Protein AF-X1HPP6-F1 (afdb_monomer_lite)

Foldseek 3Di:
DQDQVVCLVCVVVQQPDPPNRDDDDPVRSCCSVPPNRVVCVCPHLLNVCVVPDDPVRCVQAPPPPNDDPCDVRRDDPPPDDDPLPPPQQVFFLQVVLVVLVVVLVPDDPVDVVCVVVNVVSVVSNVVSVVQLVVLQVQLVVLQVCLVVDPDPVSSVVSNVSNVLSNDPRNGRDPDPVSSVVNVVD

Radius of gyration: 22.36 Å; chains: 1; bounding box: 54×48×55 Å

pLDDT: mean 94.72, std 6.33, range [67.19, 98.88]

Sequence (185 aa):
DYSWQWVWDELDALSTRTQDPYLISEEQKRELREEILPYWKGKSLHDYCDSHAPPETKRLTYRTNLAGMESKRMRGMGHCTPGYGNKVFPGGFKGIEETAKGTLSGLSYENPTDHEKIHFLEAVIMCCQGMKILGERHAAEARRLAEIEENQERKKELLEIAEICDWVPYNPPRTFHEAAQTCFL

Organism: NCBI:txid412755

Structure (mmCIF, N/CA/C/O backbone):
data_AF-X1HPP6-F1
#
_entry.id   AF-X1HPP6-F1
#
loop_
_atom_site.group_PDB
_atom_site.id
_atom_site.type_symbol
_atom_site.label_atom_id
_atom_site.label_alt_id
_atom_site.label_comp_id
_atom_site.label_asym_id
_atom_site.label_entity_id
_atom_site.label_seq_id
_atom_site.pdbx_PDB_ins_code
_atom_site.Cartn_x
_atom_site.Cartn_y
_atom_site.Cartn_z
_atom_site.occupancy
_atom_site.B_iso_or_equiv
_atom_site.auth_seq_id
_atom_site.auth_comp_id
_atom_site.auth_asym_id
_atom_site.auth_atom_id
_atom_site.pdbx_PDB_model_num
ATOM 1 N N . ASP A 1 1 ? 6.707 -9.850 -8.165 1.00 91.94 1 ASP A N 1
ATOM 2 C CA . ASP A 1 1 ? 7.397 -8.794 -8.943 1.00 91.94 1 ASP A CA 1
ATOM 3 C C . ASP A 1 1 ? 8.902 -8.706 -8.661 1.00 91.94 1 ASP A C 1
ATOM 5 O O . ASP A 1 1 ? 9.662 -8.610 -9.611 1.00 91.94 1 ASP A O 1
ATOM 9 N N . TYR A 1 2 ? 9.386 -8.770 -7.418 1.00 94.12 2 TYR A N 1
ATOM 10 C CA . TYR A 1 2 ? 10.834 -8.691 -7.144 1.00 94.12 2 TYR A CA 1
ATOM 11 C C . TYR A 1 2 ? 11.576 -10.018 -7.355 1.00 94.12 2 TYR A C 1
ATOM 13 O O . TYR A 1 2 ? 12.481 -10.119 -8.184 1.00 94.12 2 TYR A O 1
ATOM 21 N N . SER A 1 3 ? 11.180 -11.061 -6.633 1.00 94.12 3 SER A N 1
ATOM 22 C CA . SER A 1 3 ? 11.732 -12.413 -6.743 1.00 94.12 3 SER A CA 1
ATOM 23 C C . SER A 1 3 ? 10.640 -13.441 -6.463 1.00 94.12 3 SER A C 1
ATOM 25 O O . SER A 1 3 ? 9.669 -13.140 -5.773 1.00 94.12 3 SER A O 1
ATOM 27 N N . TRP A 1 4 ? 10.774 -14.635 -7.039 1.00 94.88 4 TRP A N 1
ATOM 28 C CA . TRP A 1 4 ? 9.756 -15.690 -6.937 1.00 94.88 4 TRP A CA 1
ATOM 29 C C . TRP A 1 4 ? 10.370 -17.082 -6.743 1.00 94.88 4 TRP A C 1
ATOM 31 O O . TRP A 1 4 ? 9.814 -17.898 -6.015 1.00 94.88 4 TRP A O 1
ATOM 41 N N . GLN A 1 5 ? 11.537 -17.341 -7.342 1.00 93.75 5 GLN A N 1
ATOM 42 C CA . GLN A 1 5 ? 12.142 -18.673 -7.373 1.00 93.75 5 GLN A CA 1
ATOM 43 C C . GLN A 1 5 ? 12.505 -19.221 -5.984 1.00 93.75 5 GLN A C 1
ATOM 45 O O . GLN A 1 5 ? 12.217 -20.375 -5.699 1.00 93.75 5 GLN A O 1
ATOM 50 N N . TRP A 1 6 ? 13.057 -18.402 -5.084 1.00 92.12 6 TRP A N 1
ATOM 51 C CA . TRP A 1 6 ? 13.388 -18.874 -3.731 1.00 92.12 6 TRP A CA 1
ATOM 52 C C . TRP A 1 6 ? 12.135 -19.270 -2.934 1.00 92.12 6 TRP A C 1
ATOM 54 O O . TRP A 1 6 ? 12.165 -20.240 -2.184 1.00 92.12 6 TRP A O 1
ATOM 64 N N . VAL A 1 7 ? 11.017 -18.554 -3.129 1.00 94.56 7 VAL A N 1
ATOM 65 C CA . VAL A 1 7 ? 9.727 -18.898 -2.508 1.00 94.56 7 VAL A CA 1
ATOM 66 C C . VAL A 1 7 ? 9.241 -20.231 -3.050 1.00 94.56 7 VAL A C 1
ATOM 68 O O . VAL A 1 7 ? 8.783 -21.061 -2.277 1.00 94.56 7 VAL A O 1
ATOM 71 N N . TRP A 1 8 ? 9.360 -20.443 -4.363 1.00 95.12 8 TRP A N 1
ATOM 72 C CA . TRP A 1 8 ? 9.004 -21.705 -5.005 1.00 95.12 8 TRP A CA 1
ATOM 73 C C . TRP A 1 8 ? 9.800 -22.883 -4.430 1.00 95.12 8 TRP A C 1
ATOM 75 O O . TRP A 1 8 ? 9.211 -23.900 -4.060 1.00 95.12 8 TRP A O 1
ATOM 85 N N . ASP A 1 9 ? 11.120 -22.726 -4.331 1.00 95.00 9 ASP A N 1
ATOM 86 C CA . ASP A 1 9 ? 12.044 -23.776 -3.895 1.00 95.00 9 ASP A CA 1
ATOM 87 C C . ASP A 1 9 ? 11.888 -24.108 -2.401 1.00 95.00 9 ASP A C 1
ATOM 89 O O . ASP A 1 9 ? 12.008 -25.267 -2.006 1.00 95.00 9 ASP A O 1
ATOM 93 N N . GLU A 1 10 ? 11.591 -23.109 -1.563 1.00 95.44 10 GLU A N 1
ATOM 94 C CA . GLU A 1 10 ? 11.463 -23.279 -0.110 1.00 95.44 10 GLU A CA 1
ATOM 95 C C . GLU A 1 10 ? 10.022 -23.502 0.370 1.00 95.44 10 GLU A C 1
ATOM 97 O O . GLU A 1 10 ? 9.825 -23.715 1.565 1.00 95.44 10 GLU A O 1
ATOM 102 N N . LEU A 1 11 ? 9.011 -23.475 -0.508 1.00 95.12 11 LEU A N 1
ATOM 103 C CA . LEU A 1 11 ? 7.601 -23.338 -0.111 1.00 95.12 11 LEU A CA 1
ATOM 104 C C . LEU A 1 11 ? 7.126 -24.365 0.932 1.00 95.12 11 LEU A C 1
ATOM 106 O O . LEU A 1 11 ? 6.388 -24.014 1.853 1.00 95.12 11 LEU A O 1
ATOM 110 N N . ASP A 1 12 ? 7.564 -25.623 0.818 1.00 95.88 12 ASP A N 1
ATOM 111 C CA . ASP A 1 12 ? 7.198 -26.687 1.768 1.00 95.88 12 ASP A CA 1
ATOM 112 C C . ASP A 1 12 ? 8.017 -26.655 3.064 1.00 95.88 12 ASP A C 1
ATOM 114 O O . ASP A 1 12 ? 7.577 -27.193 4.077 1.00 95.88 12 ASP A O 1
ATOM 118 N N . ALA A 1 13 ? 9.188 -26.018 3.043 1.00 96.19 13 ALA A N 1
ATOM 119 C CA . ALA A 1 13 ? 10.103 -25.906 4.175 1.00 96.19 13 ALA A CA 1
ATOM 120 C C . ALA A 1 13 ? 9.992 -24.561 4.919 1.00 96.19 13 ALA A C 1
ATOM 122 O O . ALA A 1 13 ? 10.574 -24.419 5.998 1.00 96.19 13 ALA A O 1
ATOM 123 N N . LEU A 1 14 ? 9.243 -23.581 4.389 1.00 95.38 14 LEU A N 1
ATOM 124 C CA . LEU A 1 14 ? 9.095 -22.241 4.975 1.00 95.38 14 LEU A CA 1
ATOM 125 C C . LEU A 1 14 ? 8.677 -22.278 6.448 1.00 95.38 14 LEU A C 1
ATOM 127 O O . LEU A 1 14 ? 9.188 -21.491 7.241 1.00 95.38 14 LEU A O 1
ATOM 131 N N . SER A 1 15 ? 7.793 -23.201 6.830 1.00 95.88 15 SER A N 1
ATOM 132 C CA . SER A 1 15 ? 7.279 -23.307 8.199 1.00 95.88 15 SER A CA 1
ATOM 133 C C . SER A 1 15 ? 8.206 -24.049 9.163 1.00 95.88 15 SER A C 1
ATOM 135 O O . SER A 1 15 ? 7.974 -24.016 10.367 1.00 95.88 15 SER A O 1
ATOM 137 N N . THR A 1 16 ? 9.237 -24.735 8.660 1.00 96.31 16 THR A N 1
ATOM 138 C CA . THR A 1 16 ? 10.120 -25.602 9.463 1.00 96.31 16 THR A CA 1
ATOM 139 C C . THR A 1 16 ? 11.593 -25.209 9.401 1.00 96.31 16 THR A C 1
ATOM 141 O O . THR A 1 16 ? 12.423 -25.849 10.046 1.00 96.31 16 THR A O 1
ATOM 144 N N . ARG A 1 17 ? 11.952 -24.194 8.610 1.00 96.31 17 ARG A N 1
ATOM 145 C CA . ARG A 1 17 ? 13.335 -23.721 8.509 1.00 96.31 17 ARG A CA 1
ATOM 146 C C . ARG A 1 17 ? 13.825 -23.130 9.831 1.00 96.31 17 ARG A C 1
ATOM 148 O O . ARG A 1 17 ? 13.055 -22.609 10.632 1.00 96.31 17 ARG A O 1
ATOM 155 N N . THR A 1 18 ? 15.133 -23.213 10.045 1.00 97.44 18 THR A N 1
ATOM 156 C CA . THR A 1 18 ? 15.768 -22.889 11.330 1.00 97.44 18 THR A CA 1
ATOM 157 C C . THR A 1 18 ? 15.734 -21.404 11.676 1.00 97.44 18 THR A C 1
ATOM 159 O O . THR A 1 18 ? 15.637 -21.065 12.851 1.00 97.44 18 THR A O 1
ATOM 162 N N . GLN A 1 19 ? 15.813 -20.528 10.672 1.00 96.38 19 GLN A N 1
ATOM 163 C CA . GLN A 1 19 ? 15.798 -19.078 10.843 1.00 96.38 19 GLN A CA 1
ATOM 164 C C . GLN A 1 19 ? 14.552 -18.483 10.189 1.00 96.38 19 GLN A C 1
ATOM 166 O O . GLN A 1 19 ? 14.284 -18.736 9.015 1.00 96.38 19 GLN A O 1
ATOM 171 N N . ASP A 1 20 ? 13.828 -17.661 10.947 1.00 96.50 20 ASP A N 1
ATOM 172 C CA . ASP A 1 20 ? 12.628 -16.934 10.522 1.00 96.50 20 ASP A CA 1
ATOM 173 C C . ASP A 1 20 ? 11.610 -17.831 9.789 1.00 96.50 20 ASP A C 1
ATOM 175 O O . ASP A 1 20 ? 11.363 -17.620 8.595 1.00 96.50 20 ASP A O 1
ATOM 179 N N . PRO A 1 21 ? 11.054 -18.875 10.435 1.00 96.50 21 PRO A N 1
ATOM 180 C CA . PRO A 1 21 ? 10.022 -19.694 9.815 1.00 96.50 21 PRO A CA 1
ATOM 181 C C . PRO A 1 21 ? 8.747 -18.877 9.573 1.00 96.50 21 PRO A C 1
ATOM 183 O O . PRO A 1 21 ? 8.352 -18.050 10.395 1.00 96.50 21 PRO A O 1
ATOM 186 N N . TYR A 1 22 ? 8.080 -19.143 8.452 1.00 96.25 22 TYR A N 1
ATOM 187 C CA . TYR A 1 22 ? 6.811 -18.522 8.083 1.00 96.25 22 TYR A CA 1
ATOM 188 C C . TYR A 1 22 ? 5.704 -19.570 8.074 1.00 96.25 22 TYR A C 1
ATOM 190 O O . TYR A 1 22 ? 5.804 -20.590 7.392 1.00 96.25 22 TYR A O 1
ATOM 198 N N . LEU A 1 23 ? 4.633 -19.307 8.824 1.00 96.12 23 LEU A N 1
ATOM 199 C CA . LEU A 1 23 ? 3.425 -20.118 8.748 1.00 96.12 23 LEU A CA 1
ATOM 200 C C . LEU A 1 23 ? 2.727 -19.851 7.417 1.00 96.12 23 LEU A C 1
ATOM 202 O O . LEU A 1 23 ? 2.491 -18.700 7.054 1.00 96.12 23 LEU A O 1
ATOM 206 N N . ILE A 1 24 ? 2.396 -20.925 6.710 1.00 96.12 24 ILE A N 1
ATOM 207 C CA . ILE A 1 24 ? 1.693 -20.873 5.436 1.00 96.12 24 ILE A CA 1
ATOM 208 C C . ILE A 1 24 ? 0.776 -22.089 5.325 1.00 96.12 24 ILE A C 1
ATOM 210 O O . ILE A 1 24 ? 1.196 -23.218 5.592 1.00 96.12 24 ILE A O 1
ATOM 214 N N . SER A 1 25 ? -0.491 -21.859 4.987 1.00 96.94 25 SER A N 1
ATOM 215 C CA . SER A 1 25 ? -1.471 -22.935 4.839 1.00 96.94 25 SER A CA 1
ATOM 216 C C . SER A 1 25 ? -1.264 -23.697 3.528 1.00 96.94 25 SER A C 1
ATOM 218 O O . SER A 1 25 ? -0.737 -23.158 2.556 1.00 96.94 25 SER A O 1
ATOM 220 N N . GLU A 1 26 ? -1.729 -24.946 3.461 1.00 97.19 26 GLU A N 1
ATOM 221 C CA . GLU A 1 26 ? -1.692 -25.728 2.214 1.00 97.19 26 GLU A CA 1
ATOM 222 C C . GLU A 1 26 ? -2.488 -25.066 1.079 1.00 97.19 26 GLU A C 1
ATOM 224 O O . GLU A 1 26 ? -2.114 -25.162 -0.087 1.00 97.19 26 GLU A O 1
ATOM 229 N N . GLU A 1 27 ? -3.552 -24.333 1.414 1.00 97.69 27 GLU A N 1
ATOM 230 C CA . GLU A 1 27 ? -4.311 -23.535 0.451 1.00 97.69 27 GLU A CA 1
ATOM 231 C C . GLU A 1 27 ? -3.470 -22.395 -0.139 1.00 97.69 27 GLU A C 1
ATOM 233 O O . GLU A 1 27 ? -3.396 -22.268 -1.358 1.00 97.69 27 GLU A O 1
ATOM 238 N N . GLN A 1 28 ? -2.761 -21.636 0.703 1.00 97.12 28 GLN A N 1
ATOM 239 C CA . GLN A 1 28 ? -1.866 -20.563 0.257 1.00 97.12 28 GLN A CA 1
ATOM 240 C C . GLN A 1 28 ? -0.692 -21.105 -0.566 1.00 97.12 28 GLN A C 1
ATOM 242 O O . GLN A 1 28 ? -0.293 -20.497 -1.559 1.00 97.12 28 GLN A O 1
ATOM 247 N N . LYS A 1 29 ? -0.136 -22.268 -0.191 1.00 97.31 29 LYS A N 1
ATOM 248 C CA . LYS A 1 29 ? 0.907 -22.930 -0.990 1.00 97.31 29 LYS A CA 1
ATOM 249 C C . LYS A 1 29 ? 0.395 -23.293 -2.383 1.00 97.31 29 LYS A C 1
ATOM 251 O O . LYS A 1 29 ? 1.112 -23.087 -3.363 1.00 97.31 29 LYS A O 1
ATOM 256 N N . ARG A 1 30 ? -0.825 -23.836 -2.468 1.00 97.75 30 ARG A N 1
ATOM 257 C CA . ARG A 1 30 ? -1.469 -24.193 -3.738 1.00 97.75 30 ARG A CA 1
ATOM 258 C C . ARG A 1 30 ? -1.679 -22.957 -4.611 1.00 97.75 30 ARG A C 1
ATOM 260 O O . ARG A 1 30 ? -1.211 -22.952 -5.742 1.00 97.75 30 ARG A O 1
ATOM 267 N N . GLU A 1 31 ? -2.275 -21.897 -4.065 1.00 97.81 31 GLU A N 1
ATOM 268 C CA . GLU A 1 31 ? -2.489 -20.622 -4.767 1.00 97.81 31 GLU A CA 1
ATOM 269 C C . GLU A 1 31 ? -1.168 -20.040 -5.303 1.00 97.81 31 GLU A C 1
ATOM 271 O O . GLU A 1 31 ? -1.052 -19.682 -6.478 1.00 97.81 31 GLU A O 1
ATOM 276 N N . LEU A 1 32 ? -0.115 -20.023 -4.476 1.00 97.12 32 LEU A N 1
ATOM 277 C CA . LEU A 1 32 ? 1.202 -19.554 -4.907 1.00 97.12 32 LEU A CA 1
ATOM 278 C C . LEU A 1 32 ? 1.773 -20.396 -6.054 1.00 97.12 32 LEU A C 1
ATOM 280 O O . LEU A 1 32 ? 2.294 -19.833 -7.017 1.00 97.12 32 LEU A O 1
ATOM 284 N N . ARG A 1 33 ? 1.692 -21.727 -5.969 1.00 96.19 33 ARG A N 1
ATOM 285 C CA . ARG A 1 33 ? 2.245 -22.639 -6.985 1.00 96.19 33 ARG A CA 1
ATOM 286 C C . ARG A 1 33 ? 1.480 -22.618 -8.296 1.00 96.19 33 ARG A C 1
ATOM 288 O O . ARG A 1 33 ? 2.102 -22.689 -9.352 1.00 96.19 33 ARG A O 1
ATOM 295 N N . GLU A 1 34 ? 0.160 -22.587 -8.228 1.00 97.25 34 GLU A N 1
ATOM 296 C CA . GLU A 1 34 ? -0.697 -22.810 -9.390 1.00 97.25 34 GLU A CA 1
ATOM 297 C C . GLU A 1 34 ? -1.059 -21.496 -10.086 1.00 97.25 34 GLU A C 1
ATOM 299 O O . GLU A 1 34 ? -1.131 -21.463 -11.314 1.00 97.25 34 GLU A O 1
ATOM 304 N N . GLU A 1 35 ? -1.207 -20.402 -9.333 1.00 96.50 35 GLU A N 1
ATOM 305 C CA . GLU A 1 35 ? -1.777 -19.157 -9.855 1.00 96.50 35 GLU A CA 1
ATOM 306 C C . GLU A 1 35 ? -0.769 -18.000 -9.876 1.00 96.50 35 GLU A C 1
ATOM 308 O O . GLU A 1 35 ? -0.649 -17.292 -10.878 1.00 96.50 35 GLU A O 1
ATOM 313 N N . ILE A 1 36 ? -0.001 -17.807 -8.797 1.00 97.06 36 ILE A N 1
ATOM 314 C CA . ILE A 1 36 ? 0.781 -16.571 -8.611 1.00 97.06 36 ILE A CA 1
ATOM 315 C C . ILE A 1 36 ? 2.204 -16.686 -9.170 1.00 97.06 36 ILE A C 1
ATOM 317 O O . ILE A 1 36 ? 2.613 -15.897 -10.025 1.00 97.06 36 ILE A O 1
ATOM 321 N N . LEU A 1 37 ? 3.006 -17.627 -8.667 1.00 96.81 37 LEU A N 1
ATOM 322 C CA . LEU A 1 37 ? 4.436 -17.707 -8.979 1.00 96.81 37 LEU A CA 1
ATOM 323 C C . LEU A 1 37 ? 4.725 -18.019 -10.462 1.00 96.81 37 LEU A C 1
ATOM 325 O O . LEU A 1 37 ? 5.647 -17.399 -11.002 1.00 96.81 37 LEU A O 1
ATOM 329 N N . PRO A 1 38 ? 3.951 -18.873 -11.172 1.00 96.81 38 PRO A N 1
ATOM 330 C CA . PRO A 1 38 ? 4.181 -19.127 -12.596 1.00 96.81 38 PRO A CA 1
ATOM 331 C C . PRO A 1 38 ? 4.092 -17.868 -13.464 1.00 96.81 38 PRO A C 1
ATOM 333 O O . PRO A 1 38 ? 4.863 -17.725 -14.415 1.00 96.81 38 PRO A O 1
ATOM 336 N N . TYR A 1 39 ? 3.198 -16.929 -13.127 1.00 97.06 39 TYR A N 1
ATOM 337 C CA . TYR A 1 39 ? 3.042 -15.677 -13.872 1.00 97.06 39 TYR A CA 1
ATOM 338 C C . TYR A 1 39 ? 4.317 -14.824 -13.859 1.00 97.06 39 TYR A C 1
ATOM 340 O O . TYR A 1 39 ? 4.602 -14.140 -14.848 1.00 97.06 39 TYR A O 1
ATOM 348 N N . TRP A 1 40 ? 5.070 -14.860 -12.756 1.00 96.94 40 TRP A N 1
ATOM 349 C CA . TRP A 1 40 ? 6.245 -14.016 -12.525 1.00 96.94 40 TRP A CA 1
ATOM 350 C C . TRP A 1 40 ? 7.531 -14.531 -13.164 1.00 96.94 40 TRP A C 1
ATOM 352 O O . TRP A 1 40 ? 8.510 -13.784 -13.222 1.00 96.94 40 TRP A O 1
ATOM 362 N N . LYS A 1 41 ? 7.529 -15.760 -13.687 1.00 95.50 41 LYS A N 1
ATOM 363 C CA . LYS A 1 41 ? 8.680 -16.346 -14.371 1.00 95.50 41 LYS A CA 1
ATOM 364 C C . LYS A 1 41 ? 9.110 -15.485 -15.563 1.00 95.50 41 LYS A C 1
ATOM 366 O O . LYS A 1 41 ? 8.347 -15.289 -16.507 1.00 95.50 41 LYS A O 1
ATOM 371 N N . GLY A 1 42 ? 10.347 -14.992 -15.525 1.00 95.44 42 GLY A N 1
ATOM 372 C CA . GLY A 1 42 ? 10.928 -14.123 -16.550 1.00 95.44 42 GLY A CA 1
ATOM 373 C C . GLY A 1 42 ? 10.464 -12.665 -16.483 1.00 95.44 42 GLY A C 1
ATOM 374 O O . GLY A 1 42 ? 10.783 -11.896 -17.385 1.00 95.44 42 GLY A O 1
ATOM 375 N N . LYS A 1 43 ? 9.703 -12.278 -15.450 1.00 96.06 43 LYS A N 1
ATOM 376 C CA . LYS A 1 43 ? 9.148 -10.920 -15.284 1.00 96.06 43 LYS A CA 1
ATOM 377 C C . LYS A 1 43 ? 9.603 -10.233 -14.001 1.00 96.06 43 LYS A C 1
ATOM 379 O O . LYS A 1 43 ? 9.154 -9.122 -13.726 1.00 96.06 43 LYS A O 1
ATOM 384 N N . SER A 1 44 ? 10.417 -10.892 -13.177 1.00 95.56 44 SER A N 1
ATOM 385 C CA . SER A 1 44 ? 10.802 -10.336 -11.884 1.00 95.56 44 SER A CA 1
ATOM 386 C C . SER A 1 44 ? 12.048 -9.451 -11.963 1.00 95.56 44 SER A C 1
ATOM 388 O O . SER A 1 44 ? 12.865 -9.598 -12.872 1.00 95.56 44 SER A O 1
ATOM 390 N N . LEU A 1 45 ? 12.238 -8.562 -10.980 1.00 93.25 45 LEU A N 1
ATOM 391 C CA . LEU A 1 45 ? 13.470 -7.768 -10.864 1.00 93.25 45 LEU A CA 1
ATOM 392 C C . LEU A 1 45 ? 14.711 -8.668 -10.808 1.00 93.25 45 LEU A C 1
ATOM 394 O O . LEU A 1 45 ? 15.706 -8.386 -11.468 1.00 93.25 45 LEU A O 1
ATOM 398 N N . HIS A 1 46 ? 14.637 -9.761 -10.050 1.00 91.31 46 HIS A N 1
ATOM 399 C CA . HIS A 1 46 ? 15.692 -10.765 -9.982 1.00 91.31 46 HIS A CA 1
ATOM 400 C C . HIS A 1 46 ? 16.023 -11.341 -11.366 1.00 91.31 46 HIS A C 1
ATOM 402 O O . HIS A 1 46 ? 17.182 -11.286 -11.769 1.00 91.31 46 HIS A O 1
ATOM 408 N N . ASP A 1 47 ? 15.018 -11.800 -12.122 1.00 92.31 47 ASP A N 1
ATOM 409 C CA . ASP A 1 47 ? 15.208 -12.344 -13.474 1.00 92.31 47 ASP A CA 1
ATOM 410 C C . ASP A 1 47 ? 15.823 -11.300 -14.422 1.00 92.31 47 ASP A C 1
ATOM 412 O O . ASP A 1 47 ? 16.726 -11.615 -15.198 1.00 92.31 47 ASP A O 1
ATOM 416 N N . TYR A 1 48 ? 15.390 -10.039 -14.314 1.00 92.44 48 TYR A N 1
ATOM 417 C CA . TYR A 1 48 ? 15.948 -8.922 -15.075 1.00 92.44 48 TYR A CA 1
ATOM 418 C C . TYR A 1 48 ? 17.416 -8.650 -14.717 1.00 92.44 48 TYR A C 1
ATOM 420 O O . TYR A 1 48 ? 18.266 -8.529 -15.600 1.00 92.44 48 TYR A O 1
ATOM 428 N N . CYS A 1 49 ? 17.753 -8.557 -13.429 1.00 89.75 49 CYS A N 1
ATOM 429 C CA . CYS A 1 49 ? 19.132 -8.345 -12.993 1.00 89.75 49 CYS A CA 1
ATOM 430 C C . CYS A 1 49 ? 20.037 -9.504 -13.419 1.00 89.75 49 CYS A C 1
ATOM 432 O O . CYS A 1 49 ? 21.160 -9.277 -13.876 1.00 89.75 49 CYS A O 1
ATOM 434 N N . ASP A 1 50 ? 19.538 -10.732 -13.307 1.00 87.38 50 ASP A N 1
ATOM 435 C CA . ASP A 1 50 ? 20.267 -11.921 -13.709 1.00 87.38 50 ASP A CA 1
ATOM 436 C C . ASP A 1 50 ? 20.459 -11.972 -15.223 1.00 87.38 50 ASP A C 1
ATOM 438 O O . ASP A 1 50 ? 21.545 -12.323 -15.670 1.00 87.38 50 ASP A O 1
ATOM 442 N N . SER A 1 51 ? 19.499 -11.572 -16.057 1.00 90.94 51 SER A N 1
ATOM 443 C CA . SER A 1 51 ? 19.707 -11.591 -17.512 1.00 90.94 51 SER A CA 1
ATOM 444 C C . SER A 1 51 ? 20.734 -10.556 -17.997 1.00 90.94 51 SER A C 1
ATOM 446 O O . SER A 1 51 ? 21.348 -10.769 -19.040 1.00 90.94 51 SER A O 1
ATOM 448 N N . HIS A 1 52 ? 20.963 -9.474 -17.244 1.00 90.50 52 HIS A N 1
ATOM 449 C CA . HIS A 1 52 ? 21.845 -8.365 -17.639 1.00 90.50 52 HIS A CA 1
ATOM 450 C C . HIS A 1 52 ? 23.226 -8.372 -16.966 1.00 90.50 52 HIS A C 1
ATOM 452 O O . HIS A 1 52 ? 24.113 -7.625 -17.380 1.00 90.50 52 HIS A O 1
ATOM 458 N N . ALA A 1 53 ? 23.442 -9.190 -15.933 1.00 88.12 53 ALA A N 1
ATOM 459 C CA . ALA A 1 53 ? 24.739 -9.257 -15.265 1.00 88.12 53 ALA A CA 1
ATOM 460 C C . ALA A 1 53 ? 25.804 -9.950 -16.151 1.00 88.12 53 ALA A C 1
ATOM 462 O O . ALA A 1 53 ? 25.563 -11.074 -16.613 1.00 88.12 53 ALA A O 1
ATOM 463 N N . PRO A 1 54 ? 27.000 -9.350 -16.343 1.00 90.94 54 PRO A N 1
ATOM 464 C CA . PRO A 1 54 ? 28.106 -9.997 -17.046 1.00 90.94 54 PRO A CA 1
ATOM 465 C C . PRO A 1 54 ? 28.496 -11.341 -16.407 1.00 90.94 54 PRO A C 1
ATOM 467 O O . PRO A 1 54 ? 28.387 -11.482 -15.180 1.00 90.94 54 PRO A O 1
ATOM 470 N N . PRO A 1 55 ? 28.981 -12.328 -17.184 1.00 89.12 55 PRO A N 1
ATOM 471 C CA . PRO A 1 55 ? 29.381 -13.636 -16.659 1.00 89.12 55 PRO A CA 1
ATOM 472 C C . PRO A 1 55 ? 30.380 -13.556 -15.497 1.00 89.12 55 PRO A C 1
ATOM 474 O O . PRO A 1 55 ? 30.255 -14.287 -14.514 1.00 89.12 55 PRO A O 1
ATOM 477 N N . GLU A 1 56 ? 31.336 -12.633 -15.564 1.00 89.31 56 GLU A N 1
ATOM 478 C CA . GLU A 1 56 ? 32.353 -12.405 -14.539 1.00 89.31 56 GLU A CA 1
ATOM 479 C C . GLU A 1 56 ? 31.721 -11.882 -13.246 1.00 89.31 56 GLU A C 1
ATOM 481 O O . GLU A 1 56 ? 32.039 -12.353 -12.154 1.00 89.31 56 GLU A O 1
ATOM 486 N N . THR A 1 57 ? 30.765 -10.957 -13.358 1.00 87.12 57 THR A N 1
ATOM 487 C CA . THR A 1 57 ? 30.014 -10.437 -12.211 1.00 87.12 57 THR A CA 1
ATOM 488 C C . THR A 1 57 ? 29.150 -11.521 -11.582 1.00 87.12 57 THR A C 1
ATOM 490 O O . THR A 1 57 ? 29.130 -11.646 -10.357 1.00 87.12 57 THR A O 1
ATOM 493 N N . LYS A 1 58 ? 28.464 -12.345 -12.384 1.00 84.12 58 LYS A N 1
ATOM 494 C CA . LYS A 1 58 ? 27.695 -13.491 -11.872 1.00 84.12 58 LYS A CA 1
ATOM 495 C C . LYS A 1 58 ? 28.594 -14.461 -11.125 1.00 84.12 58 LYS A C 1
ATOM 497 O O . LYS A 1 58 ? 28.266 -14.854 -10.014 1.00 84.12 58 LYS A O 1
ATOM 502 N N . ARG A 1 59 ? 29.761 -14.778 -11.686 1.00 84.00 59 ARG A N 1
ATOM 503 C CA . ARG A 1 59 ? 30.745 -15.655 -11.046 1.00 84.00 59 ARG A CA 1
ATOM 504 C C . ARG A 1 59 ? 31.245 -15.102 -9.712 1.00 84.00 59 ARG A C 1
ATOM 506 O O . ARG A 1 59 ? 31.584 -15.890 -8.846 1.00 84.00 59 ARG A O 1
ATOM 513 N N . LEU A 1 60 ? 31.317 -13.784 -9.539 1.00 83.69 60 LEU A N 1
ATOM 514 C CA . LEU A 1 60 ? 31.757 -13.169 -8.283 1.00 83.69 60 LEU A CA 1
ATOM 515 C C . LEU A 1 60 ? 30.633 -12.985 -7.262 1.00 83.69 60 LEU A C 1
ATOM 517 O O . LEU A 1 60 ? 30.918 -12.996 -6.070 1.00 83.69 60 LEU A O 1
ATOM 521 N N . THR A 1 61 ? 29.392 -12.800 -7.713 1.00 79.50 61 THR A N 1
ATOM 522 C CA . THR A 1 61 ? 28.268 -12.398 -6.847 1.00 79.50 61 THR A CA 1
ATOM 523 C C . THR A 1 61 ? 27.263 -13.511 -6.582 1.00 79.50 61 THR A C 1
ATOM 525 O O . THR A 1 61 ? 26.589 -13.474 -5.565 1.00 79.50 61 THR A O 1
ATOM 528 N N . TYR A 1 62 ? 27.149 -14.515 -7.452 1.00 74.19 62 TYR A N 1
ATOM 529 C CA . TYR A 1 62 ? 26.104 -15.528 -7.345 1.00 74.19 62 TYR A CA 1
ATOM 530 C C . TYR A 1 62 ? 26.611 -16.782 -6.636 1.00 74.19 62 TYR A C 1
ATOM 532 O O . TYR A 1 62 ? 27.469 -17.495 -7.157 1.00 74.19 62 TYR A O 1
ATOM 540 N N . ARG A 1 63 ? 26.054 -17.073 -5.453 1.00 67.19 63 ARG A N 1
ATOM 541 C CA . ARG A 1 63 ? 26.317 -18.298 -4.662 1.00 67.19 63 ARG A CA 1
ATOM 542 C C . ARG A 1 63 ? 27.791 -18.533 -4.295 1.00 67.19 63 ARG A C 1
ATOM 544 O O . ARG A 1 63 ? 28.153 -19.629 -3.875 1.00 67.19 63 ARG A O 1
ATOM 551 N N . THR A 1 64 ? 28.637 -17.516 -4.429 1.00 76.88 64 THR A N 1
ATOM 552 C CA . THR A 1 64 ? 30.049 -17.541 -4.020 1.00 76.88 64 THR A CA 1
ATOM 553 C C . THR A 1 64 ? 30.276 -16.953 -2.636 1.00 76.88 64 THR A C 1
ATOM 555 O O . THR A 1 64 ? 31.359 -17.123 -2.085 1.00 76.88 64 THR A O 1
ATOM 558 N N . ASN A 1 65 ? 29.280 -16.246 -2.085 1.00 74.00 65 ASN A N 1
ATOM 559 C CA . ASN A 1 65 ? 29.344 -15.526 -0.810 1.00 74.00 65 ASN A CA 1
ATOM 560 C C . ASN A 1 65 ? 30.505 -14.514 -0.707 1.00 74.00 65 ASN A C 1
ATOM 562 O O . ASN A 1 65 ? 30.869 -14.108 0.392 1.00 74.00 65 ASN A O 1
ATOM 566 N N . LEU A 1 66 ? 31.088 -14.099 -1.839 1.00 81.62 66 LEU A N 1
ATOM 567 C CA . LEU A 1 66 ? 32.204 -13.150 -1.872 1.00 81.62 66 LEU A CA 1
ATOM 568 C C . LEU A 1 66 ? 31.716 -11.695 -1.836 1.00 81.62 66 LEU A C 1
ATOM 570 O O . LEU A 1 66 ? 32.272 -10.872 -1.114 1.00 81.62 66 LEU A O 1
ATOM 574 N N . ALA A 1 67 ? 30.679 -11.381 -2.614 1.00 78.62 67 ALA A N 1
ATOM 575 C CA . ALA A 1 67 ? 30.055 -10.063 -2.658 1.00 78.62 67 ALA A CA 1
ATOM 576 C C . ALA A 1 67 ? 28.536 -10.212 -2.805 1.00 78.62 67 ALA A C 1
ATOM 578 O O . ALA A 1 67 ? 28.042 -10.512 -3.893 1.00 78.62 67 ALA A O 1
ATOM 579 N N . GLY A 1 68 ? 27.811 -10.008 -1.703 1.00 71.31 68 GLY A N 1
ATOM 580 C CA . GLY A 1 68 ? 26.359 -10.157 -1.666 1.00 71.31 68 GLY A CA 1
ATOM 581 C C . GLY A 1 68 ? 25.637 -8.977 -2.318 1.00 71.31 68 GLY A C 1
ATOM 582 O O . GLY A 1 68 ? 25.760 -7.837 -1.872 1.00 71.31 68 GLY A O 1
ATOM 583 N N . MET A 1 69 ? 24.873 -9.251 -3.372 1.00 71.44 69 MET A N 1
ATOM 584 C CA . MET A 1 69 ? 24.029 -8.284 -4.096 1.00 71.44 69 MET A CA 1
ATOM 585 C C . MET A 1 69 ? 22.534 -8.643 -4.011 1.00 71.44 69 MET A C 1
ATOM 587 O O . MET A 1 69 ? 21.685 -7.981 -4.610 1.00 71.44 69 MET A O 1
ATOM 591 N N . GLU A 1 70 ? 22.199 -9.694 -3.268 1.00 74.12 70 GLU A N 1
ATOM 592 C CA . GLU A 1 70 ? 20.885 -10.331 -3.218 1.00 74.12 70 GLU A CA 1
ATOM 593 C C . GLU A 1 70 ? 19.821 -9.386 -2.655 1.00 74.12 70 GLU A C 1
ATOM 595 O O . GLU A 1 70 ? 18.707 -9.323 -3.175 1.00 74.12 70 GLU A O 1
ATOM 600 N N . SER A 1 71 ? 20.172 -8.581 -1.646 1.00 75.25 71 SER A N 1
ATOM 601 C CA . SER A 1 71 ? 19.228 -7.688 -0.961 1.00 75.25 71 SER A CA 1
ATOM 602 C C . SER A 1 71 ? 18.569 -6.668 -1.895 1.00 75.25 71 SER A C 1
ATOM 604 O O . SER A 1 71 ? 17.393 -6.361 -1.720 1.00 75.25 71 SER A O 1
ATOM 606 N N . LYS A 1 72 ? 19.294 -6.173 -2.908 1.00 81.50 72 LYS A N 1
ATOM 607 C CA . LYS A 1 72 ? 18.802 -5.169 -3.868 1.00 81.50 72 LYS A CA 1
ATOM 608 C C . LYS A 1 72 ? 18.174 -5.770 -5.125 1.00 81.50 72 LYS A C 1
ATOM 610 O O . LYS A 1 72 ? 17.484 -5.056 -5.843 1.00 81.50 72 LYS A O 1
ATOM 615 N N . ARG A 1 73 ? 18.405 -7.059 -5.395 1.00 81.00 73 ARG A N 1
ATOM 616 C CA . ARG A 1 73 ? 17.840 -7.773 -6.556 1.00 81.00 73 ARG A CA 1
ATOM 617 C C . ARG A 1 73 ? 16.568 -8.541 -6.217 1.00 81.00 73 ARG A C 1
ATOM 619 O O . ARG A 1 73 ? 15.727 -8.742 -7.084 1.00 81.00 73 ARG A O 1
ATOM 626 N N . MET A 1 74 ? 16.426 -8.984 -4.967 1.00 84.56 74 MET A N 1
ATOM 627 C CA . MET A 1 74 ? 15.344 -9.886 -4.562 1.00 84.56 74 MET A CA 1
ATOM 628 C C . MET A 1 74 ? 14.200 -9.198 -3.815 1.00 84.56 74 MET A C 1
ATOM 630 O O . MET A 1 74 ? 13.154 -9.822 -3.626 1.00 84.56 74 MET A O 1
ATOM 634 N N . ARG A 1 75 ? 14.377 -7.952 -3.363 1.00 86.56 75 ARG A N 1
ATOM 635 C CA . ARG A 1 75 ? 13.432 -7.244 -2.485 1.00 86.56 75 ARG A CA 1
ATOM 636 C C . ARG A 1 75 ? 13.306 -5.772 -2.877 1.00 86.56 75 ARG A C 1
ATOM 638 O O . ARG A 1 75 ? 14.171 -5.229 -3.564 1.00 86.56 75 ARG A O 1
ATOM 645 N N . GLY A 1 76 ? 12.239 -5.129 -2.401 1.00 86.06 76 GLY A N 1
ATOM 646 C CA . GLY A 1 76 ? 12.059 -3.683 -2.523 1.00 86.06 76 GLY A CA 1
ATOM 647 C C . GLY A 1 76 ? 13.191 -2.894 -1.855 1.00 86.06 76 GLY A C 1
ATOM 648 O O . GLY A 1 76 ? 13.841 -3.370 -0.924 1.00 86.06 76 GLY A O 1
ATOM 649 N N . MET A 1 77 ? 13.431 -1.668 -2.332 1.00 84.50 77 MET A N 1
ATOM 650 C CA . MET A 1 77 ? 14.577 -0.860 -1.903 1.00 84.50 77 MET A CA 1
ATOM 651 C C . MET A 1 77 ? 14.553 -0.568 -0.399 1.00 84.50 77 MET A C 1
ATOM 653 O O . MET A 1 77 ? 15.588 -0.712 0.249 1.00 84.50 77 MET A O 1
ATOM 657 N N . GLY A 1 78 ? 13.401 -0.153 0.139 1.00 86.19 78 GLY A N 1
ATOM 658 C CA . GLY A 1 78 ? 13.129 0.091 1.562 1.00 86.19 78 GLY A CA 1
ATOM 659 C C . GLY A 1 78 ? 13.873 1.260 2.224 1.00 86.19 78 GLY A C 1
ATOM 660 O O . GLY A 1 78 ? 13.272 1.966 3.014 1.00 86.19 78 GLY A O 1
ATOM 661 N N . HIS A 1 79 ? 15.155 1.479 1.914 1.00 89.50 79 HIS A N 1
ATOM 662 C CA . HIS A 1 79 ? 16.082 2.395 2.597 1.00 89.50 79 HIS A CA 1
ATOM 663 C C . HIS A 1 79 ? 15.724 3.879 2.376 1.00 89.50 79 HIS A C 1
ATOM 665 O O . HIS A 1 79 ? 16.434 4.603 1.678 1.00 89.50 79 HIS A O 1
ATOM 671 N N . CYS A 1 80 ? 14.611 4.326 2.948 1.00 91.31 80 CYS A N 1
ATOM 672 C CA . CYS A 1 80 ? 14.130 5.695 2.895 1.00 91.31 80 CYS A CA 1
ATOM 673 C C . CYS A 1 80 ? 13.508 6.108 4.234 1.00 91.31 80 CYS A C 1
ATOM 675 O O . CYS A 1 80 ? 13.013 5.281 4.997 1.00 91.31 80 CYS A O 1
ATOM 677 N N . THR A 1 81 ? 13.512 7.413 4.492 1.00 93.38 81 THR A N 1
ATOM 678 C CA . THR A 1 81 ? 12.693 8.028 5.539 1.00 93.38 81 THR A CA 1
ATOM 679 C C . THR A 1 81 ? 11.523 8.713 4.840 1.00 93.38 81 THR A C 1
ATOM 681 O O . THR A 1 81 ? 11.761 9.689 4.120 1.00 93.38 81 THR A O 1
ATOM 684 N N . PRO A 1 82 ? 10.278 8.220 4.983 1.00 93.00 82 PRO A N 1
ATOM 685 C CA . PRO A 1 82 ? 9.131 8.845 4.339 1.00 93.00 82 PRO A CA 1
ATOM 686 C C . PRO A 1 82 ? 8.938 10.289 4.812 1.00 93.00 82 PRO A C 1
ATOM 688 O O . PRO A 1 82 ? 9.199 10.631 5.967 1.00 93.00 82 PRO A O 1
ATOM 691 N N . GLY A 1 83 ? 8.465 11.145 3.906 1.00 94.19 83 GLY A N 1
ATOM 692 C CA . GLY A 1 83 ? 8.277 12.577 4.138 1.00 94.19 83 GLY A CA 1
ATOM 693 C C . GLY A 1 83 ? 7.068 12.923 5.013 1.00 94.19 83 GLY A C 1
ATOM 694 O O . GLY A 1 83 ? 6.233 13.731 4.609 1.00 94.19 83 GLY A O 1
ATOM 695 N N . TYR A 1 84 ? 6.940 12.318 6.198 1.00 95.94 84 TYR A N 1
ATOM 696 C CA . TYR A 1 84 ? 5.800 12.561 7.087 1.00 95.94 84 TYR A CA 1
ATOM 697 C C . TYR A 1 84 ? 5.707 14.035 7.490 1.00 95.94 84 TYR A C 1
ATOM 699 O O . TYR A 1 84 ? 4.717 14.695 7.195 1.00 95.94 84 TYR A O 1
ATOM 707 N N . GLY A 1 85 ? 6.771 14.588 8.079 1.00 94.31 85 GLY A N 1
ATOM 708 C CA . GLY A 1 85 ? 6.752 15.955 8.606 1.00 94.31 85 GLY A CA 1
ATOM 709 C C . GLY A 1 85 ? 6.619 17.054 7.547 1.00 94.31 85 GLY A C 1
ATOM 710 O O . GLY A 1 85 ? 6.046 18.101 7.825 1.00 94.31 85 GLY A O 1
ATOM 711 N N . ASN A 1 86 ? 7.130 16.837 6.332 1.00 94.25 86 ASN A N 1
ATOM 712 C CA . ASN A 1 86 ? 7.187 17.867 5.288 1.00 94.25 86 ASN A CA 1
ATOM 713 C C . ASN A 1 86 ? 6.133 17.712 4.182 1.00 94.25 86 ASN A C 1
ATOM 715 O O . ASN A 1 86 ? 5.922 18.667 3.433 1.00 94.25 86 ASN A O 1
ATOM 719 N N . LYS A 1 87 ? 5.509 16.537 4.031 1.00 93.75 87 LYS A N 1
ATOM 720 C CA . LYS A 1 87 ? 4.506 16.278 2.986 1.00 93.75 87 LYS A CA 1
ATOM 721 C C . LYS A 1 87 ? 3.194 15.760 3.556 1.00 93.75 87 LYS A C 1
ATOM 723 O O . LYS A 1 87 ? 2.165 16.383 3.318 1.00 93.75 87 LYS A O 1
ATOM 728 N N . VAL A 1 88 ? 3.231 14.668 4.318 1.00 97.00 88 VAL A N 1
ATOM 729 C CA . VAL A 1 88 ? 1.999 13.995 4.761 1.00 97.00 88 VAL A CA 1
ATOM 730 C C . VAL A 1 88 ? 1.287 14.788 5.856 1.00 97.00 88 VAL A C 1
ATOM 732 O O . VAL A 1 88 ? 0.101 15.048 5.736 1.00 97.00 88 VAL A O 1
ATOM 735 N N . PHE A 1 89 ? 1.975 15.242 6.902 1.00 97.81 89 PHE A N 1
ATOM 736 C CA . PHE A 1 89 ? 1.321 15.974 7.991 1.00 97.81 89 PHE A CA 1
ATOM 737 C C . PHE A 1 89 ? 0.774 17.349 7.586 1.00 97.81 89 PHE A C 1
ATOM 739 O O . PHE A 1 89 ? -0.323 17.680 8.025 1.00 97.81 89 PHE A O 1
ATOM 746 N N . PRO A 1 90 ? 1.455 18.152 6.743 1.00 97.69 90 PRO A N 1
ATOM 747 C CA . PRO A 1 90 ? 0.920 19.456 6.357 1.00 97.69 90 PRO A CA 1
ATOM 748 C C . PRO A 1 90 ? -0.351 19.402 5.498 1.00 97.69 90 PRO A C 1
ATOM 750 O O . PRO A 1 90 ? -1.153 20.328 5.570 1.00 97.69 90 PRO A O 1
ATOM 753 N N . GLY A 1 91 ? -0.534 18.364 4.669 1.00 96.75 91 GLY A N 1
ATOM 754 C CA . GLY A 1 91 ? -1.617 18.329 3.671 1.00 96.75 91 GLY A CA 1
ATOM 755 C C . GLY A 1 91 ? -2.416 17.028 3.579 1.00 96.75 91 GLY A C 1
ATOM 756 O O . GLY A 1 91 ? -3.373 16.969 2.809 1.00 96.75 91 GLY A O 1
ATOM 757 N N . GLY A 1 92 ? -2.040 15.989 4.323 1.00 97.94 92 GLY A N 1
ATOM 758 C CA . GLY A 1 92 ? -2.522 14.624 4.115 1.00 97.94 92 GLY A CA 1
ATOM 759 C C . GLY A 1 92 ? -2.161 14.079 2.728 1.00 97.94 92 GLY A C 1
ATOM 760 O O . GLY A 1 92 ? -1.502 14.739 1.915 1.00 97.94 92 GLY A O 1
ATOM 761 N N . PHE A 1 93 ? -2.642 12.877 2.413 1.00 98.44 93 PHE A N 1
ATOM 762 C CA . PHE A 1 93 ? -2.581 12.370 1.035 1.00 98.44 93 PHE A CA 1
ATOM 763 C C . PHE A 1 93 ? -3.426 13.211 0.067 1.00 98.44 93 PHE A C 1
ATOM 765 O O . PHE A 1 93 ? -3.092 13.295 -1.113 1.00 98.44 93 PHE A O 1
ATOM 772 N N . LYS A 1 94 ? -4.447 13.917 0.564 1.00 98.56 94 LYS A N 1
ATOM 773 C CA . LYS A 1 94 ? -5.251 14.870 -0.205 1.00 98.56 94 LYS A CA 1
ATOM 774 C C . LYS A 1 94 ? -4.400 15.978 -0.823 1.00 98.56 94 LYS A C 1
ATOM 776 O O . LYS A 1 94 ? -4.510 16.224 -2.018 1.00 98.56 94 LYS A O 1
ATOM 781 N N . GLY A 1 95 ? -3.519 16.616 -0.052 1.00 98.31 95 GLY A N 1
ATOM 782 C CA . GLY A 1 95 ? -2.657 17.683 -0.571 1.00 98.31 95 GLY A CA 1
ATOM 783 C C . GLY A 1 95 ? -1.663 17.185 -1.629 1.00 98.31 95 GLY A C 1
ATOM 784 O O . GLY A 1 95 ? -1.357 17.898 -2.590 1.00 98.31 95 GLY A O 1
ATOM 785 N N . ILE A 1 96 ? -1.189 15.941 -1.491 1.00 98.38 96 ILE A N 1
ATOM 786 C CA . ILE A 1 96 ? -0.340 15.281 -2.495 1.00 98.38 96 ILE A CA 1
ATOM 787 C C . ILE A 1 96 ? -1.148 15.023 -3.774 1.00 98.38 96 ILE A C 1
ATOM 789 O O . ILE A 1 96 ? -0.682 15.354 -4.865 1.00 98.38 96 ILE A O 1
ATOM 793 N N . GLU A 1 97 ? -2.368 14.501 -3.642 1.00 98.69 97 GLU A N 1
ATOM 794 C CA . GLU A 1 97 ? -3.276 14.250 -4.763 1.00 98.69 97 GLU A CA 1
ATOM 795 C C . GLU A 1 97 ? -3.640 15.542 -5.506 1.00 98.69 97 GLU A C 1
ATOM 797 O O . GLU A 1 97 ? -3.580 15.584 -6.733 1.00 98.69 97 GLU A O 1
ATOM 802 N N . GLU A 1 98 ? -3.972 16.614 -4.786 1.00 98.62 98 GLU A N 1
ATOM 803 C CA . GLU A 1 98 ? -4.291 17.925 -5.362 1.00 98.62 98 GLU A CA 1
ATOM 804 C C . GLU A 1 98 ? -3.090 18.516 -6.112 1.00 98.62 98 GLU A C 1
ATOM 806 O O . GLU A 1 98 ? -3.239 18.998 -7.237 1.00 98.62 98 GLU A O 1
ATOM 811 N N . THR A 1 99 ? -1.883 18.402 -5.546 1.00 98.38 99 THR A N 1
ATOM 812 C CA . THR A 1 99 ? -0.642 18.820 -6.218 1.00 98.38 99 THR A CA 1
ATOM 813 C C . THR A 1 99 ? -0.406 18.020 -7.501 1.00 98.38 99 THR A C 1
ATOM 815 O O . THR A 1 99 ? -0.050 18.590 -8.539 1.00 98.38 99 THR A O 1
ATOM 818 N N . ALA A 1 100 ? -0.617 16.701 -7.450 1.00 98.50 100 ALA A N 1
ATOM 819 C CA . ALA A 1 100 ? -0.450 15.828 -8.602 1.00 98.50 100 ALA A CA 1
ATOM 820 C C . ALA A 1 100 ? -1.466 16.157 -9.705 1.00 98.50 100 ALA A C 1
ATOM 822 O O . ALA A 1 100 ? -1.069 16.353 -10.852 1.00 98.50 100 ALA 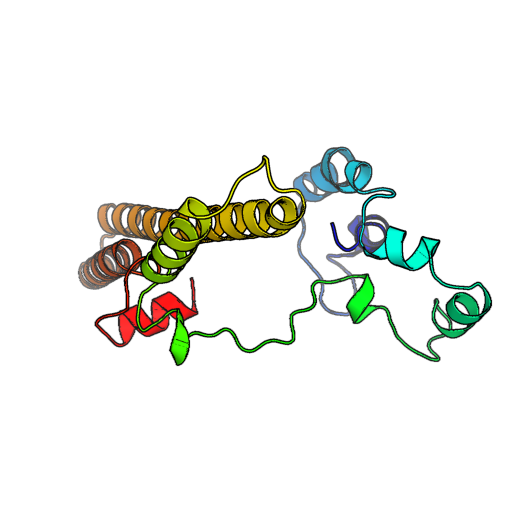A O 1
ATOM 823 N N . LYS A 1 101 ? -2.748 16.320 -9.352 1.00 98.69 101 LYS A N 1
ATOM 824 C CA . LYS A 1 101 ? -3.827 16.715 -10.273 1.00 98.69 101 LYS A CA 1
ATOM 825 C C . LYS A 1 101 ? -3.572 18.075 -10.920 1.00 98.69 101 LYS A C 1
ATOM 827 O O . LYS A 1 101 ? -3.705 18.198 -12.134 1.00 98.69 101 LYS A O 1
ATOM 832 N N . GLY A 1 102 ? -3.163 19.073 -10.136 1.00 98.56 102 GLY A N 1
ATOM 833 C CA . GLY A 1 102 ? -2.847 20.407 -10.655 1.00 98.56 102 GLY A CA 1
ATOM 834 C C . GLY A 1 102 ? -1.631 20.415 -11.585 1.00 98.56 102 GLY A C 1
ATOM 835 O O . GLY A 1 102 ? -1.600 21.155 -12.564 1.00 98.56 102 GLY A O 1
ATOM 836 N N . THR A 1 103 ? -0.640 19.556 -11.328 1.00 98.19 103 THR A N 1
ATOM 837 C CA . THR A 1 103 ? 0.500 19.392 -12.243 1.00 98.19 103 THR A CA 1
ATOM 838 C C . THR A 1 103 ? 0.078 18.665 -13.519 1.00 98.19 103 THR A C 1
ATOM 840 O O . THR A 1 103 ? 0.480 19.062 -14.610 1.00 98.19 103 THR A O 1
ATOM 843 N N . LEU A 1 104 ? -0.744 17.621 -13.387 1.00 98.06 104 LEU A N 1
ATOM 844 C CA . LEU A 1 104 ? -1.208 16.792 -14.495 1.00 98.06 104 LEU A CA 1
ATOM 845 C C . LEU A 1 104 ? -2.044 17.592 -15.502 1.00 98.06 104 LEU A C 1
ATOM 847 O O . LEU A 1 104 ? -1.891 17.389 -16.701 1.00 98.06 104 LEU A O 1
ATOM 851 N N . SER A 1 105 ? -2.859 18.551 -15.046 1.00 97.81 105 SER A N 1
ATOM 852 C CA . SER A 1 105 ? -3.691 19.378 -15.937 1.00 97.81 105 SER A CA 1
ATOM 853 C C . SER A 1 105 ? -2.904 20.264 -16.909 1.00 97.81 105 SER A C 1
ATOM 855 O O . SER A 1 105 ? -3.487 20.790 -17.851 1.00 97.81 105 SER A O 1
ATOM 857 N N . GLY A 1 106 ? -1.605 20.470 -16.669 1.00 97.50 106 GLY A N 1
ATOM 858 C CA . GLY A 1 106 ? -0.724 21.234 -17.555 1.00 97.50 106 GLY A CA 1
ATOM 859 C C . GLY A 1 106 ? 0.058 20.387 -18.563 1.00 97.50 106 GLY A C 1
ATOM 860 O O . GLY A 1 106 ? 0.875 20.948 -19.287 1.00 97.50 106 GLY A O 1
ATOM 861 N N . LEU A 1 107 ? -0.132 19.065 -18.581 1.00 97.88 107 LEU A N 1
ATOM 862 C CA . LEU A 1 107 ? 0.596 18.134 -19.449 1.00 97.88 107 LEU A CA 1
ATOM 863 C C . LEU A 1 107 ? -0.280 17.666 -20.615 1.00 97.88 107 LEU A C 1
ATOM 865 O O . LEU A 1 107 ? -1.506 17.646 -20.506 1.00 97.88 107 LEU A O 1
ATOM 869 N N . SER A 1 108 ? 0.347 17.256 -21.720 1.00 97.19 108 SER A N 1
ATOM 870 C CA . SER A 1 108 ? -0.367 16.732 -22.890 1.00 97.19 108 SER A CA 1
ATOM 871 C C . SER A 1 108 ? 0.281 15.464 -23.436 1.00 97.19 108 SER A C 1
ATOM 873 O O . SER A 1 108 ? 1.489 15.417 -23.643 1.00 97.19 108 SER A O 1
ATOM 875 N N . TYR A 1 109 ? -0.532 14.456 -23.770 1.00 95.06 109 TYR A N 1
ATOM 876 C CA . TYR A 1 109 ? -0.066 13.264 -24.492 1.00 95.06 109 TYR A CA 1
ATOM 877 C C . TYR A 1 109 ? 0.426 13.570 -25.914 1.00 95.06 109 TYR A C 1
ATOM 879 O O . TYR A 1 109 ? 1.119 12.747 -26.510 1.00 95.06 109 TYR A O 1
ATOM 887 N N . GLU A 1 110 ? 0.111 14.743 -26.464 1.00 97.38 110 GLU A N 1
ATOM 888 C CA . GLU A 1 110 ? 0.671 15.188 -27.745 1.00 97.38 110 GLU A CA 1
ATOM 889 C C . GLU A 1 110 ? 2.158 15.547 -27.630 1.00 97.38 110 GLU A C 1
ATOM 891 O O . GLU A 1 110 ? 2.864 15.551 -28.636 1.00 97.38 110 GLU A O 1
ATOM 896 N N . ASN A 1 111 ? 2.649 15.816 -26.415 1.00 96.88 111 ASN A N 1
ATOM 897 C CA . ASN A 1 111 ? 4.052 16.086 -26.149 1.00 96.88 111 ASN A CA 1
ATOM 898 C C . ASN A 1 111 ? 4.759 14.817 -25.629 1.00 96.88 111 ASN A C 1
ATOM 900 O O . ASN A 1 111 ? 4.533 14.417 -24.484 1.00 96.88 111 ASN A O 1
ATOM 904 N N . PRO A 1 112 ? 5.660 14.189 -26.408 1.00 96.25 112 PRO A N 1
ATOM 905 C CA . PRO A 1 112 ? 6.326 12.950 -26.001 1.00 96.25 112 PRO A CA 1
ATOM 906 C C . PRO A 1 112 ? 7.126 13.062 -24.698 1.00 96.25 112 PRO A C 1
ATOM 908 O O . PRO A 1 112 ? 7.271 12.073 -23.984 1.00 96.25 112 PRO A O 1
ATOM 911 N N . THR A 1 113 ? 7.630 14.252 -24.353 1.00 96.88 113 THR A N 1
ATOM 912 C CA . THR A 1 113 ? 8.398 14.438 -23.111 1.00 96.88 113 THR A CA 1
ATOM 913 C C . THR A 1 113 ? 7.531 14.386 -21.855 1.00 96.88 113 THR A C 1
ATOM 915 O O . THR A 1 113 ? 8.065 14.265 -20.755 1.00 96.88 113 THR A O 1
ATOM 918 N N . ASP A 1 114 ? 6.207 14.483 -21.997 1.00 98.12 114 ASP A N 1
ATOM 919 C CA . ASP A 1 114 ? 5.277 14.502 -20.868 1.00 98.12 114 ASP A CA 1
ATOM 920 C C . ASP A 1 114 ? 4.803 13.099 -20.471 1.00 98.12 114 ASP A C 1
ATOM 922 O O . ASP A 1 114 ? 4.312 12.925 -19.357 1.00 98.12 114 ASP A O 1
ATOM 926 N N . HIS A 1 115 ? 4.967 12.089 -21.334 1.00 97.62 115 HIS A N 1
ATOM 927 C CA . HIS A 1 115 ? 4.372 10.754 -21.158 1.00 97.62 115 HIS A CA 1
ATOM 928 C C . HIS A 1 115 ? 4.763 10.097 -19.831 1.00 97.62 115 HIS A C 1
ATOM 930 O O . HIS A 1 115 ? 3.894 9.688 -19.062 1.00 97.62 115 HIS A O 1
ATOM 936 N N . GLU A 1 116 ? 6.060 10.054 -19.514 1.00 97.62 116 GLU A N 1
ATOM 937 C CA . GLU A 1 116 ? 6.542 9.472 -18.253 1.00 97.62 116 GLU A CA 1
ATOM 938 C C . GLU A 1 116 ? 5.987 10.214 -17.032 1.00 97.62 116 GLU A C 1
ATOM 940 O O . GLU A 1 116 ? 5.606 9.602 -16.032 1.00 97.62 116 GLU A O 1
ATOM 945 N N . LYS A 1 117 ? 5.900 11.545 -17.122 1.00 98.12 117 LYS A N 1
ATOM 946 C CA . LYS A 1 117 ? 5.405 12.388 -16.035 1.00 98.12 117 LYS A CA 1
ATOM 947 C C . LYS A 1 117 ? 3.904 12.211 -15.829 1.00 98.12 117 LYS A C 1
ATOM 949 O O . LYS A 1 117 ? 3.465 12.179 -14.682 1.00 98.12 117 LYS A O 1
ATOM 954 N N . ILE A 1 118 ? 3.137 12.070 -16.908 1.00 98.56 118 ILE A N 1
ATOM 955 C CA . ILE A 1 118 ? 1.704 11.781 -16.847 1.00 98.56 118 ILE A CA 1
ATOM 956 C C . ILE A 1 118 ? 1.480 10.463 -16.102 1.00 98.56 118 ILE A C 1
ATOM 958 O O . ILE A 1 118 ? 0.825 10.468 -15.061 1.00 98.56 118 ILE A O 1
ATOM 962 N N . HIS A 1 119 ? 2.110 9.373 -16.547 1.00 98.31 119 HIS A N 1
ATOM 963 C CA . HIS A 1 119 ? 1.946 8.061 -15.917 1.00 98.31 119 HIS A CA 1
ATOM 964 C C . HIS A 1 119 ? 2.381 8.045 -14.450 1.00 98.31 119 HIS A C 1
ATOM 966 O O . HIS A 1 119 ? 1.721 7.439 -13.605 1.00 98.31 119 HIS A O 1
ATOM 972 N N . PHE A 1 120 ? 3.465 8.750 -14.118 1.00 98.62 120 PHE A N 1
ATOM 973 C CA . PHE A 1 120 ? 3.891 8.908 -12.733 1.00 98.62 120 PHE A CA 1
ATOM 974 C C . PHE A 1 120 ? 2.835 9.628 -11.882 1.00 98.62 120 PHE A C 1
ATOM 976 O O . PHE A 1 120 ? 2.502 9.164 -10.793 1.00 98.62 120 PHE A O 1
ATOM 983 N N . LEU A 1 121 ? 2.291 10.751 -12.359 1.00 98.69 121 LEU A N 1
ATOM 984 C CA . LEU A 1 121 ? 1.296 11.527 -11.614 1.00 98.69 121 LEU A CA 1
ATOM 985 C C . LEU A 1 121 ? -0.029 10.772 -11.468 1.00 98.69 121 LEU A C 1
ATOM 987 O O . LEU A 1 121 ? -0.628 10.811 -10.395 1.00 98.69 121 LEU A O 1
ATOM 991 N N . GLU A 1 122 ? -0.458 10.044 -12.498 1.00 98.62 122 GLU A N 1
ATOM 992 C CA . GLU A 1 122 ? -1.613 9.142 -12.429 1.00 98.62 122 GLU A CA 1
ATOM 993 C C . GLU A 1 122 ? -1.410 8.061 -11.361 1.00 98.62 122 GLU A C 1
ATOM 995 O O . GLU A 1 122 ? -2.288 7.845 -10.524 1.00 98.62 122 GLU A O 1
ATOM 1000 N N . ALA A 1 123 ? -0.227 7.436 -11.321 1.00 98.69 123 ALA A N 1
ATOM 1001 C CA . ALA A 1 123 ? 0.122 6.467 -10.286 1.00 98.69 123 ALA A CA 1
ATOM 1002 C C . ALA A 1 123 ? 0.107 7.087 -8.880 1.00 98.69 123 ALA A C 1
ATOM 1004 O O . ALA A 1 123 ? -0.434 6.489 -7.952 1.00 98.69 123 ALA A O 1
ATOM 1005 N N . VAL A 1 124 ? 0.631 8.307 -8.715 1.00 98.56 124 VAL A N 1
ATOM 1006 C CA . VAL A 1 124 ? 0.581 9.038 -7.437 1.00 98.56 124 VAL A CA 1
ATOM 1007 C C . VAL A 1 124 ? -0.862 9.283 -6.993 1.00 98.56 124 VAL A C 1
ATOM 1009 O O . VAL A 1 124 ? -1.182 9.049 -5.827 1.00 98.56 124 VAL A O 1
ATOM 1012 N N . ILE A 1 125 ? -1.738 9.717 -7.904 1.00 98.81 125 ILE A N 1
ATOM 1013 C CA . ILE A 1 125 ? -3.162 9.942 -7.616 1.00 98.81 125 ILE A CA 1
ATOM 1014 C C . ILE A 1 125 ? -3.827 8.636 -7.166 1.00 98.81 125 ILE A C 1
ATOM 1016 O O . ILE A 1 125 ? -4.494 8.623 -6.131 1.00 98.81 125 ILE A O 1
ATOM 1020 N N . MET A 1 126 ? -3.596 7.530 -7.883 1.00 98.81 126 MET A N 1
ATOM 1021 C CA . MET A 1 126 ? -4.130 6.215 -7.509 1.00 98.81 126 MET A CA 1
ATOM 1022 C C . MET A 1 126 ? -3.637 5.763 -6.129 1.00 98.81 126 MET A C 1
ATOM 1024 O O . MET A 1 126 ? -4.434 5.289 -5.322 1.00 98.81 126 MET A O 1
ATOM 1028 N N . CYS A 1 127 ? -2.355 5.960 -5.810 1.00 98.44 127 CYS A N 1
ATOM 1029 C CA . CYS A 1 127 ? -1.820 5.655 -4.483 1.00 98.44 127 CYS A CA 1
ATOM 1030 C C . CYS A 1 127 ? -2.487 6.497 -3.383 1.00 98.44 127 CYS A C 1
ATOM 1032 O O . CYS A 1 127 ? -2.859 5.956 -2.344 1.00 98.44 127 CYS A O 1
ATOM 1034 N N . CYS A 1 128 ? -2.695 7.800 -3.607 1.00 98.56 128 CYS A N 1
ATOM 1035 C CA . CYS A 1 128 ? -3.377 8.670 -2.639 1.00 98.56 1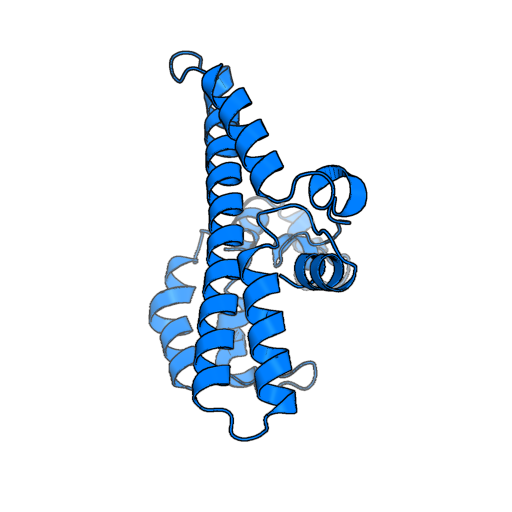28 CYS A CA 1
ATOM 1036 C C . CYS A 1 128 ? -4.827 8.225 -2.392 1.00 98.56 128 CYS A C 1
ATOM 1038 O O . CYS A 1 128 ? -5.281 8.187 -1.247 1.00 98.56 128 CYS A O 1
ATOM 1040 N N . GLN A 1 129 ? -5.531 7.821 -3.451 1.00 98.56 129 GLN A N 1
ATOM 1041 C CA . GLN A 1 129 ? -6.880 7.262 -3.357 1.00 98.56 129 GLN A CA 1
ATOM 1042 C C . GLN A 1 129 ? -6.887 5.917 -2.625 1.00 98.56 129 GLN A C 1
ATOM 1044 O O . GLN A 1 129 ? -7.762 5.680 -1.797 1.00 98.56 129 GLN A O 1
ATOM 1049 N N . GLY A 1 130 ? -5.884 5.069 -2.859 1.00 98.50 130 GLY A N 1
ATOM 1050 C CA . GLY A 1 130 ? -5.685 3.830 -2.109 1.00 98.50 130 GLY A CA 1
ATOM 1051 C C . GLY A 1 130 ? -5.541 4.076 -0.605 1.00 98.50 130 GLY A C 1
ATOM 1052 O O . GLY A 1 130 ? -6.196 3.402 0.186 1.00 98.50 130 GLY A O 1
ATOM 1053 N N . MET A 1 131 ? -4.766 5.089 -0.206 1.00 98.19 131 MET A N 1
ATOM 1054 C CA . MET A 1 131 ? -4.605 5.459 1.207 1.00 98.19 131 MET A CA 1
ATOM 1055 C C . MET A 1 131 ? -5.892 6.000 1.833 1.00 98.19 131 MET A C 1
ATOM 1057 O O . MET A 1 131 ? -6.181 5.709 2.993 1.00 98.19 131 MET A O 1
ATOM 1061 N N . LYS A 1 132 ? -6.699 6.740 1.064 1.00 98.44 132 LYS A N 1
ATOM 1062 C CA . LYS A 1 132 ? -8.040 7.148 1.495 1.00 98.44 132 LYS A CA 1
ATOM 1063 C C . LYS A 1 132 ? -8.935 5.933 1.748 1.00 98.44 132 LYS A C 1
ATOM 1065 O O . LYS A 1 132 ? -9.512 5.815 2.823 1.00 98.44 132 LYS A O 1
ATOM 1070 N N . ILE A 1 133 ? -9.000 5.018 0.781 1.00 98.56 133 ILE A N 1
ATOM 1071 C CA . ILE A 1 133 ? -9.804 3.792 0.874 1.00 98.56 133 ILE A CA 1
ATOM 1072 C C . ILE A 1 133 ? -9.351 2.936 2.064 1.00 98.56 133 ILE A C 1
ATOM 1074 O O . ILE A 1 133 ? -10.183 2.341 2.746 1.00 98.56 133 ILE A O 1
ATOM 1078 N N . LEU A 1 134 ? -8.046 2.865 2.335 1.00 98.25 134 LEU A N 1
ATOM 1079 C CA . LEU A 1 134 ? -7.514 2.140 3.487 1.00 98.25 134 LEU A CA 1
ATOM 1080 C C . LEU A 1 134 ? -8.043 2.713 4.812 1.00 98.25 134 LEU A C 1
ATOM 1082 O O . LEU A 1 134 ? -8.549 1.944 5.631 1.00 98.25 134 LEU A O 1
ATOM 1086 N N . GLY A 1 135 ? -7.994 4.039 4.988 1.00 98.19 135 GLY A N 1
ATOM 1087 C CA . GLY A 1 135 ? -8.577 4.720 6.151 1.00 98.19 135 GLY A CA 1
ATOM 1088 C C . GLY A 1 135 ? -10.076 4.440 6.294 1.00 98.19 135 GLY A C 1
ATOM 1089 O O . GLY A 1 135 ? -10.515 3.927 7.324 1.00 98.19 135 GLY A O 1
ATOM 1090 N N . GLU A 1 136 ? -10.847 4.634 5.219 1.00 98.44 136 GLU A N 1
ATOM 1091 C CA . GLU A 1 136 ? -12.300 4.390 5.194 1.00 98.44 136 GLU A CA 1
ATOM 1092 C C . GLU A 1 136 ? -12.661 2.934 5.553 1.00 98.44 136 GLU A C 1
ATOM 1094 O O . GLU A 1 136 ? -13.632 2.684 6.272 1.00 98.44 136 GLU A O 1
ATOM 1099 N N . ARG A 1 137 ? -11.868 1.952 5.098 1.00 98.56 137 ARG A N 1
ATOM 1100 C CA . ARG A 1 137 ? -12.069 0.532 5.433 1.00 98.56 137 ARG A CA 1
ATOM 1101 C C . ARG A 1 137 ? -11.800 0.236 6.905 1.00 98.56 137 ARG A C 1
ATOM 1103 O O . ARG A 1 137 ? -12.575 -0.499 7.516 1.00 98.56 137 ARG A O 1
ATOM 1110 N N . HIS A 1 138 ? -10.733 0.794 7.475 1.00 98.62 138 HIS A N 1
ATOM 1111 C CA . HIS A 1 138 ? -10.447 0.640 8.902 1.00 98.62 138 HIS A CA 1
ATOM 1112 C C . HIS A 1 138 ? -11.498 1.331 9.768 1.00 98.62 138 HIS A C 1
ATOM 1114 O O . HIS A 1 138 ? -11.918 0.765 10.776 1.00 98.62 138 HIS A O 1
ATOM 1120 N N . ALA A 1 139 ? -11.979 2.501 9.349 1.00 98.69 139 ALA A N 1
ATOM 1121 C CA . ALA A 1 139 ? -13.061 3.188 10.032 1.00 98.69 139 ALA A CA 1
ATOM 1122 C C . ALA A 1 139 ? -14.357 2.368 10.015 1.00 98.69 139 ALA A C 1
ATOM 1124 O O . ALA A 1 139 ? -14.993 2.188 11.053 1.00 98.69 139 ALA A O 1
ATOM 1125 N N . ALA A 1 140 ? -14.724 1.808 8.858 1.00 98.81 140 ALA A N 1
ATOM 1126 C CA . ALA A 1 140 ? -15.891 0.941 8.733 1.00 98.81 140 ALA A CA 1
ATOM 1127 C C . ALA A 1 140 ? -15.805 -0.295 9.642 1.00 98.81 140 ALA A C 1
ATOM 1129 O O . ALA A 1 140 ? -16.776 -0.609 10.331 1.00 98.81 140 ALA A O 1
ATOM 1130 N N . GLU A 1 141 ? -14.648 -0.961 9.695 1.00 98.75 141 GLU A N 1
ATOM 1131 C CA . GLU A 1 141 ? -14.459 -2.121 10.570 1.00 98.75 141 GLU A CA 1
ATOM 1132 C C . GLU A 1 141 ? -14.480 -1.736 12.054 1.00 98.75 141 GLU A C 1
ATOM 1134 O O . GLU A 1 141 ? -15.114 -2.421 12.853 1.00 98.75 141 GLU A O 1
ATOM 1139 N N . ALA A 1 142 ? -13.865 -0.613 12.432 1.00 98.75 142 ALA A N 1
ATOM 1140 C CA . ALA A 1 142 ? -13.914 -0.119 13.805 1.00 98.75 142 ALA A CA 1
ATOM 1141 C C . ALA A 1 142 ? -15.356 0.189 14.250 1.00 98.75 142 ALA A C 1
ATOM 1143 O O . ALA A 1 142 ? -15.753 -0.212 15.345 1.00 98.75 142 ALA A O 1
ATOM 1144 N N . ARG A 1 143 ? -16.181 0.799 13.381 1.00 98.75 143 ARG A N 1
ATOM 1145 C CA . ARG A 1 143 ? -17.620 0.996 13.647 1.00 98.75 143 ARG A CA 1
ATOM 1146 C C . ARG A 1 143 ? -18.359 -0.333 13.794 1.00 98.75 143 ARG A C 1
ATOM 1148 O O . ARG A 1 143 ? -19.101 -0.496 14.757 1.00 98.75 143 ARG A O 1
ATOM 1155 N N . ARG A 1 144 ? -18.116 -1.299 12.899 1.00 98.75 144 ARG A N 1
ATOM 1156 C CA . ARG A 1 144 ? -18.735 -2.636 12.963 1.00 98.75 144 ARG A CA 1
ATOM 1157 C C . ARG A 1 144 ? -18.394 -3.359 14.269 1.00 98.75 144 ARG A C 1
ATOM 1159 O O . ARG A 1 144 ? -19.259 -3.981 14.876 1.00 98.75 144 ARG A O 1
ATOM 1166 N N . LEU A 1 145 ? -17.141 -3.277 14.714 1.00 98.81 145 LEU A N 1
ATOM 1167 C CA . LEU A 1 145 ? -16.713 -3.848 15.991 1.00 98.81 145 LEU A CA 1
ATOM 1168 C C . LEU A 1 145 ? -17.374 -3.131 17.177 1.00 98.81 145 LEU A C 1
ATOM 1170 O O . LEU A 1 145 ? -17.792 -3.793 18.120 1.00 98.81 145 LEU A O 1
ATOM 1174 N N . ALA A 1 146 ? -17.536 -1.805 17.119 1.00 98.75 146 ALA A N 1
ATOM 1175 C CA . ALA A 1 146 ? -18.208 -1.036 18.168 1.00 98.75 146 ALA A CA 1
ATOM 1176 C C . ALA A 1 146 ? -19.699 -1.395 18.331 1.00 98.75 146 ALA A C 1
ATOM 1178 O O . ALA A 1 146 ? -20.253 -1.263 19.424 1.00 98.75 146 ALA A O 1
ATOM 1179 N N . GLU A 1 147 ? -20.368 -1.826 17.258 1.00 98.50 147 GLU A N 1
ATOM 1180 C CA . GLU A 1 147 ? -21.776 -2.246 17.293 1.00 98.50 147 GLU A CA 1
ATOM 1181 C C . GLU 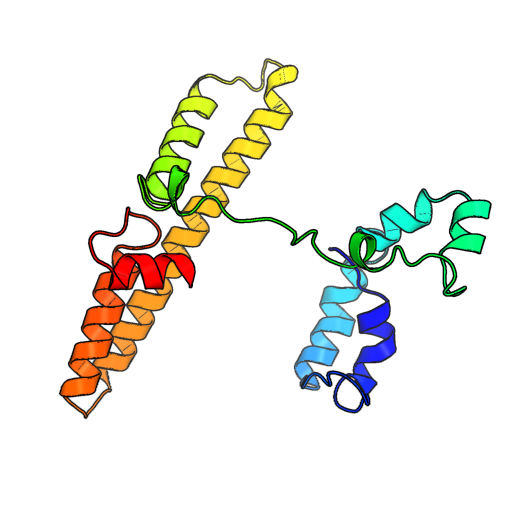A 1 147 ? -21.990 -3.520 18.116 1.00 98.50 147 GLU A C 1
ATOM 1183 O O . GLU A 1 147 ? -22.999 -3.626 18.814 1.00 98.50 147 GLU A O 1
ATOM 1188 N N . ILE A 1 148 ? -21.038 -4.455 18.058 1.00 98.44 148 ILE A N 1
ATOM 1189 C CA . ILE A 1 148 ? -21.104 -5.757 18.741 1.00 98.44 148 ILE A CA 1
ATOM 1190 C C . ILE A 1 148 ? -20.324 -5.794 20.063 1.00 98.44 148 ILE A C 1
ATOM 1192 O O . ILE A 1 148 ? -20.276 -6.835 20.712 1.00 98.44 148 ILE A O 1
ATOM 1196 N N . GLU A 1 149 ? -19.696 -4.685 20.454 1.00 98.62 149 GLU A N 1
ATOM 1197 C CA . GLU A 1 149 ? -18.915 -4.586 21.685 1.00 98.62 149 GLU A CA 1
ATOM 1198 C C . GLU A 1 149 ? -19.821 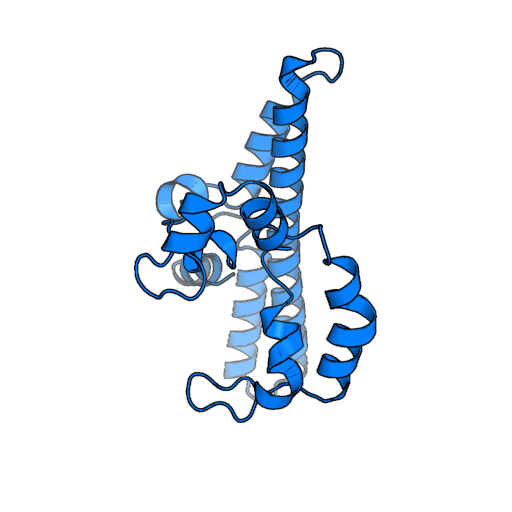-4.343 22.902 1.00 98.62 149 GLU A C 1
ATOM 1200 O O . GLU A 1 149 ? -20.616 -3.395 22.943 1.00 98.62 149 GLU A O 1
ATOM 1205 N N . GLU A 1 150 ? -19.670 -5.188 23.922 1.00 98.38 150 GLU A N 1
ATOM 1206 C CA . GLU A 1 150 ? -20.441 -5.121 25.166 1.00 98.38 150 GLU A CA 1
ATOM 1207 C C . GLU A 1 150 ? -19.802 -4.155 26.175 1.00 98.38 150 GLU A C 1
ATOM 1209 O O . GLU A 1 150 ? -20.505 -3.440 26.903 1.00 98.38 150 GLU A O 1
ATOM 1214 N N . ASN A 1 151 ? -18.466 -4.085 26.204 1.00 98.69 151 ASN A N 1
ATOM 1215 C CA . ASN A 1 151 ? -17.736 -3.186 27.084 1.00 98.69 151 ASN A CA 1
ATOM 1216 C C . ASN A 1 151 ? -17.866 -1.731 26.596 1.00 98.69 151 ASN A C 1
ATOM 1218 O O . ASN A 1 151 ? -17.358 -1.349 25.544 1.00 98.69 151 ASN A O 1
ATOM 1222 N N . GLN A 1 152 ? -18.515 -0.886 27.401 1.00 98.44 152 GLN A N 1
ATOM 1223 C CA . GLN A 1 152 ? -18.814 0.501 27.023 1.00 98.44 152 GLN A CA 1
ATOM 1224 C C . GLN A 1 152 ? -17.571 1.382 26.848 1.00 98.44 152 GLN A C 1
ATOM 1226 O O . GLN A 1 152 ? -17.578 2.291 26.019 1.00 98.44 152 GLN A O 1
ATOM 1231 N N . GLU A 1 153 ? -16.504 1.118 27.601 1.00 98.62 153 GLU A N 1
ATOM 1232 C CA . GLU A 1 153 ? -15.235 1.833 27.455 1.00 98.62 153 GLU A CA 1
ATOM 1233 C C . GLU A 1 153 ? -14.572 1.458 26.128 1.00 98.62 153 GLU A C 1
ATOM 1235 O O . GLU A 1 153 ? -14.267 2.335 25.320 1.00 98.62 153 GLU A O 1
ATOM 1240 N N . ARG A 1 154 ? -14.487 0.157 25.828 1.00 98.69 154 ARG A N 1
ATOM 1241 C CA . ARG A 1 154 ? -13.928 -0.326 24.560 1.00 98.69 154 ARG A CA 1
ATOM 1242 C C . ARG A 1 154 ? -14.738 0.134 23.350 1.00 98.69 154 ARG A C 1
ATOM 1244 O O . ARG A 1 154 ? -14.176 0.515 22.326 1.00 98.69 154 ARG A O 1
ATOM 1251 N N . LYS A 1 155 ? -16.064 0.154 23.469 1.00 98.81 155 LYS A N 1
ATOM 1252 C CA . LYS A 1 155 ? -16.954 0.682 22.433 1.00 98.81 155 LYS A CA 1
ATOM 1253 C C . LYS A 1 155 ? -16.643 2.142 22.113 1.00 98.81 155 LYS A C 1
ATOM 1255 O O . LYS A 1 155 ? -16.604 2.515 20.943 1.00 98.81 155 LYS A O 1
ATOM 1260 N N . LYS A 1 156 ? -16.400 2.964 23.138 1.00 98.75 156 LYS A N 1
ATOM 1261 C CA . LYS A 1 156 ? -16.013 4.367 22.956 1.00 98.75 156 LYS A CA 1
ATOM 1262 C C . LYS A 1 156 ? -14.674 4.485 22.223 1.00 98.75 156 LYS A C 1
ATOM 1264 O O . LYS A 1 156 ? -14.586 5.278 21.291 1.00 98.75 156 LYS A O 1
ATOM 1269 N N . GLU A 1 157 ? -13.678 3.678 22.587 1.00 98.81 157 GLU A N 1
ATOM 1270 C CA . GLU A 1 157 ? -12.383 3.646 21.890 1.00 98.81 157 GLU A CA 1
ATOM 1271 C C . GLU A 1 157 ? -12.533 3.270 20.409 1.00 98.81 157 GLU A C 1
ATOM 1273 O O . GLU A 1 157 ? -11.926 3.895 19.547 1.00 98.81 157 GLU A O 1
ATOM 1278 N N . LEU A 1 158 ? -13.361 2.272 20.087 1.00 98.88 158 LEU A N 1
ATOM 1279 C CA . LEU A 1 158 ? -13.597 1.848 18.703 1.00 98.88 158 LEU A CA 1
ATOM 1280 C C . LEU A 1 158 ? -14.278 2.940 17.867 1.00 98.88 158 LEU A C 1
ATOM 1282 O O . LEU A 1 158 ? -13.930 3.126 16.701 1.00 98.88 158 LEU A O 1
ATOM 1286 N N . LEU A 1 159 ? -15.214 3.687 18.458 1.00 98.81 159 LEU A N 1
ATOM 1287 C CA . LEU A 1 159 ? -15.833 4.839 17.799 1.00 98.81 159 LEU A CA 1
ATOM 1288 C C . LEU A 1 159 ? -14.832 5.983 17.582 1.00 98.81 159 LEU A C 1
ATOM 1290 O O . LEU A 1 159 ? -14.873 6.621 16.533 1.00 98.81 159 LEU A O 1
ATOM 1294 N N . GLU A 1 160 ? -13.908 6.208 18.520 1.00 98.75 160 GLU A N 1
ATOM 1295 C CA . GLU A 1 160 ? -12.813 7.171 18.345 1.00 98.75 160 GLU A CA 1
ATOM 1296 C C . GLU A 1 160 ? -11.856 6.735 17.222 1.00 98.75 160 GLU A C 1
ATOM 1298 O O . GLU A 1 160 ? -11.539 7.533 16.343 1.00 98.75 160 GLU A O 1
ATOM 1303 N N . ILE A 1 161 ? -11.454 5.457 17.186 1.00 98.81 161 ILE A N 1
ATOM 1304 C CA . ILE A 1 161 ? -10.632 4.891 16.099 1.00 98.81 161 ILE A CA 1
ATOM 1305 C C . ILE A 1 161 ? -11.326 5.081 14.748 1.00 98.81 161 ILE A C 1
ATOM 1307 O O . ILE A 1 161 ? -10.676 5.429 13.763 1.00 98.81 161 ILE A O 1
ATOM 1311 N N . ALA A 1 162 ? -12.642 4.866 14.692 1.00 98.81 162 ALA A N 1
ATOM 1312 C CA . ALA A 1 162 ? -13.405 5.076 13.475 1.00 98.81 162 ALA A CA 1
ATOM 1313 C C . ALA A 1 162 ? -13.355 6.530 12.994 1.00 98.81 162 ALA A C 1
ATOM 1315 O O . ALA A 1 162 ? -13.044 6.765 11.829 1.00 98.81 162 ALA A O 1
ATOM 1316 N N . GLU A 1 163 ? -13.613 7.494 13.881 1.00 98.69 163 GLU A N 1
ATOM 1317 C CA . GLU A 1 163 ? -13.549 8.921 13.545 1.00 98.69 163 GLU A CA 1
ATOM 1318 C C . GLU A 1 163 ? -12.150 9.325 13.053 1.00 98.69 163 GLU A C 1
ATOM 1320 O O . GLU A 1 163 ? -12.013 10.061 12.073 1.00 98.69 163 GLU A O 1
ATOM 1325 N N . ILE A 1 164 ? -11.105 8.809 13.701 1.00 98.81 164 ILE A N 1
ATOM 1326 C CA . ILE A 1 164 ? -9.716 9.067 13.323 1.00 98.81 164 ILE A CA 1
ATOM 1327 C C . ILE A 1 164 ? -9.429 8.520 11.923 1.00 98.81 164 ILE A C 1
ATOM 1329 O O . ILE A 1 164 ? -8.954 9.270 11.072 1.00 98.81 164 ILE A O 1
ATOM 1333 N N . CYS A 1 165 ? -9.728 7.247 11.660 1.00 98.62 165 CYS A N 1
ATOM 1334 C CA . CYS A 1 165 ? -9.469 6.607 10.366 1.00 98.62 165 CYS A CA 1
ATOM 1335 C C . CYS A 1 165 ? -10.336 7.169 9.222 1.00 98.62 165 CYS A C 1
ATOM 1337 O O . CYS A 1 165 ? -9.936 7.095 8.063 1.00 98.62 165 CYS A O 1
ATOM 1339 N N . ASP A 1 166 ? -11.498 7.760 9.523 1.00 98.31 166 ASP A N 1
ATOM 1340 C CA . ASP A 1 166 ? -12.290 8.508 8.535 1.00 98.31 166 ASP A CA 1
ATOM 1341 C C . ASP A 1 166 ? -11.596 9.811 8.109 1.00 98.31 166 ASP A C 1
ATOM 1343 O O . ASP A 1 166 ? -11.777 10.294 6.987 1.00 98.31 166 ASP A O 1
ATOM 1347 N N . TRP A 1 167 ? -10.801 10.402 9.003 1.00 98.62 167 TRP A N 1
ATOM 1348 C CA . TRP A 1 167 ? -10.085 11.642 8.738 1.00 98.62 167 TRP A CA 1
ATOM 1349 C C . TRP A 1 167 ? -8.698 11.399 8.123 1.00 98.62 167 TRP A C 1
ATOM 1351 O O . TRP A 1 167 ? -8.400 11.938 7.047 1.00 98.62 167 TRP A O 1
ATOM 1361 N N . VAL A 1 168 ? -7.856 10.597 8.785 1.00 98.56 168 VAL A N 1
ATOM 1362 C CA . VAL A 1 168 ? -6.470 10.296 8.389 1.00 98.56 168 VAL A CA 1
ATOM 1363 C C . VAL A 1 168 ? -6.338 8.935 7.692 1.00 98.56 168 VAL A C 1
ATOM 1365 O O . VAL A 1 168 ? -7.079 8.012 8.009 1.00 98.56 168 VAL A O 1
ATOM 1368 N N . PRO A 1 169 ? -5.395 8.770 6.745 1.00 97.75 169 PRO A N 1
ATOM 1369 C CA . PRO A 1 169 ? -4.293 9.676 6.407 1.00 97.75 169 PRO A CA 1
ATOM 1370 C C . PRO A 1 169 ? -4.640 10.644 5.269 1.00 97.75 169 PRO A C 1
ATOM 1372 O O . PRO A 1 169 ? -3.789 11.413 4.815 1.00 97.75 169 PRO A O 1
ATOM 1375 N N . TYR A 1 170 ? -5.879 10.606 4.765 1.00 98.56 170 TYR A N 1
ATOM 1376 C CA . TYR A 1 170 ? -6.262 11.412 3.612 1.00 98.56 170 TYR A CA 1
ATOM 1377 C C . TYR A 1 170 ? -6.188 12.910 3.918 1.00 98.56 170 TYR A C 1
ATOM 1379 O O . TYR A 1 170 ? -5.633 13.666 3.125 1.00 98.56 170 TYR A O 1
ATOM 1387 N N . ASN A 1 171 ? -6.678 13.331 5.083 1.00 98.69 171 ASN A N 1
ATOM 1388 C CA . ASN A 1 171 ? -6.588 14.707 5.562 1.00 98.69 171 ASN A CA 1
ATOM 1389 C C . ASN A 1 171 ? -5.413 14.868 6.551 1.00 98.69 171 ASN A C 1
ATOM 1391 O O . ASN A 1 171 ? -4.959 13.879 7.131 1.00 98.69 171 ASN A O 1
ATOM 1395 N N . PRO A 1 172 ? -4.899 16.095 6.756 1.00 98.31 172 PRO A N 1
ATOM 1396 C CA . PRO A 1 172 ? -3.811 16.344 7.702 1.00 98.31 172 PRO A CA 1
ATOM 1397 C C . PRO A 1 172 ? -4.242 16.045 9.150 1.00 98.31 172 PRO A C 1
ATOM 1399 O O . PRO A 1 172 ? -5.351 16.430 9.535 1.00 98.31 172 PRO A O 1
ATOM 1402 N N . PRO A 1 173 ? -3.389 15.412 9.976 1.00 98.31 173 PRO A N 1
ATOM 1403 C CA . PRO A 1 173 ? -3.720 15.114 11.363 1.00 98.31 173 PRO A CA 1
ATOM 1404 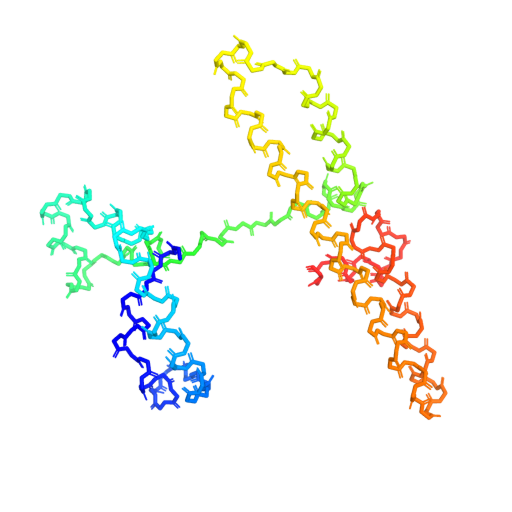C C . PRO A 1 173 ? -3.900 16.396 12.188 1.00 98.31 173 PRO A C 1
ATOM 1406 O O . PRO A 1 173 ? -3.119 17.342 12.091 1.00 98.31 173 PRO A O 1
ATOM 1409 N N . ARG A 1 174 ? -4.930 16.410 13.032 1.00 98.38 174 ARG A N 1
ATOM 1410 C CA . ARG A 1 174 ? -5.340 17.512 13.920 1.00 98.38 174 ARG A CA 1
ATOM 1411 C C . ARG A 1 174 ? -4.891 17.285 15.360 1.00 98.38 174 ARG A C 1
ATOM 1413 O O . ARG A 1 174 ? -4.768 18.229 16.136 1.00 98.38 174 ARG A O 1
ATOM 1420 N N . THR A 1 175 ? -4.673 16.025 15.721 1.00 98.56 175 THR A N 1
ATOM 1421 C CA . THR A 1 175 ? -4.299 15.585 17.066 1.00 98.56 175 THR A CA 1
ATOM 1422 C C . THR A 1 175 ? -3.079 14.671 17.009 1.00 98.56 175 THR A C 1
ATOM 1424 O O . THR A 1 175 ? -2.696 14.167 15.952 1.00 98.56 175 THR A O 1
ATOM 1427 N N . PHE A 1 176 ? -2.466 14.422 18.167 1.00 98.31 176 PHE A N 1
ATOM 1428 C CA . PHE A 1 176 ? -1.374 13.455 18.263 1.00 98.31 176 PHE A CA 1
ATOM 1429 C C . PHE A 1 176 ? -1.823 12.035 17.889 1.00 98.31 176 PHE A C 1
ATOM 1431 O O . PHE A 1 176 ? -1.082 11.324 17.215 1.00 98.31 176 PHE A O 1
ATOM 1438 N N . HIS A 1 177 ? -3.041 11.640 18.276 1.00 98.44 177 HIS A N 1
ATOM 1439 C CA . HIS A 1 177 ? -3.585 10.321 17.952 1.00 98.44 177 HIS A CA 1
ATOM 1440 C C . HIS A 1 177 ? -3.740 10.157 16.431 1.00 98.44 177 HIS A C 1
ATOM 1442 O O . HIS A 1 177 ? -3.267 9.177 15.864 1.00 98.44 177 HIS A O 1
ATOM 1448 N N . GLU A 1 178 ? -4.273 11.168 15.744 1.00 98.69 178 GLU A N 1
ATOM 1449 C CA . GLU A 1 178 ? -4.361 11.178 14.279 1.00 98.69 178 GLU A CA 1
ATOM 1450 C C . GLU A 1 178 ? -2.985 11.131 13.601 1.00 98.69 178 GLU A C 1
ATOM 1452 O O . GLU A 1 178 ? -2.811 10.438 12.599 1.00 98.69 178 GLU A O 1
ATOM 1457 N N . ALA A 1 179 ? -1.981 11.830 14.140 1.00 98.19 179 ALA A N 1
ATOM 1458 C CA . ALA A 1 179 ? -0.622 11.784 13.600 1.00 98.19 179 ALA A CA 1
ATOM 1459 C C . ALA A 1 179 ? 0.014 10.397 13.780 1.00 98.19 179 ALA A C 1
ATOM 1461 O O . ALA A 1 179 ? 0.633 9.877 12.852 1.00 98.19 179 ALA A O 1
ATOM 1462 N N . ALA A 1 180 ? -0.180 9.772 14.944 1.00 98.25 180 ALA A N 1
ATOM 1463 C CA . ALA A 1 180 ? 0.275 8.412 15.207 1.00 98.25 180 ALA A CA 1
ATOM 1464 C C . ALA A 1 180 ? -0.418 7.399 14.284 1.00 98.25 180 ALA A C 1
ATOM 1466 O O . ALA A 1 180 ? 0.257 6.563 13.685 1.00 98.25 180 ALA A O 1
ATOM 1467 N N . GLN A 1 181 ? -1.736 7.522 14.100 1.00 98.38 181 GLN A N 1
ATOM 1468 C CA . GLN A 1 181 ? -2.496 6.673 13.185 1.00 98.38 181 GLN A CA 1
ATOM 1469 C C . GLN A 1 181 ? -2.045 6.871 11.728 1.00 98.38 181 GLN A C 1
ATOM 1471 O O . GLN A 1 181 ? -1.876 5.890 11.014 1.00 98.38 181 GLN A O 1
ATOM 1476 N N . THR A 1 182 ? -1.762 8.109 11.305 1.00 97.88 182 THR A N 1
ATOM 1477 C CA . THR A 1 182 ? -1.222 8.426 9.966 1.00 97.88 182 THR A CA 1
ATOM 1478 C C . THR A 1 182 ? 0.128 7.760 9.701 1.00 97.88 182 THR A C 1
ATOM 1480 O O . THR A 1 182 ? 0.406 7.388 8.571 1.00 97.88 182 THR A O 1
ATOM 1483 N N . CYS A 1 183 ? 0.991 7.639 10.713 1.00 96.56 183 CYS A N 1
ATOM 1484 C CA . CYS A 1 183 ? 2.279 6.952 10.568 1.00 96.56 183 CYS A CA 1
ATOM 1485 C C . CYS A 1 183 ? 2.149 5.429 10.470 1.00 96.56 183 CYS A C 1
ATOM 1487 O O . CYS A 1 183 ? 3.096 4.773 10.037 1.00 96.56 183 CYS A O 1
ATOM 1489 N N . PHE A 1 184 ? 1.041 4.876 10.966 1.00 95.31 184 PHE A N 1
ATOM 1490 C CA . PHE A 1 184 ? 0.804 3.438 11.006 1.00 95.31 184 PHE A CA 1
ATOM 1491 C C . PHE A 1 184 ? 0.045 2.927 9.777 1.00 95.31 184 PHE A C 1
ATOM 1493 O O . PHE A 1 184 ? 0.300 1.801 9.352 1.00 95.31 184 PHE A O 1
ATOM 1500 N N . LEU A 1 185 ? -0.879 3.734 9.239 1.00 90.12 185 LEU A N 1
ATOM 1501 C CA . LEU A 1 185 ? -1.611 3.446 7.999 1.00 90.12 185 LEU A CA 1
ATOM 1502 C C . LEU A 1 185 ? -0.695 3.565 6.780 1.00 90.12 185 LEU A C 1
ATOM 1504 O O . LEU A 1 185 ? -0.721 2.621 5.963 1.00 90.12 185 LEU A O 1
#

Secondary structure (DSSP, 8-state):
----HHHHHHTTTTTT-SSS-----HHHHHHIIIIIHHHHTTTSHHHHHHHHS-HHHHHHHSSSSSS--HHHHHS--------IIIIIHHHHHHHHHHHHHHHHTT--TTSGGGHHHHHHHHHHHHHHHHHHHHHHHHHHHHHHHHHH---HHHHHHHHHHHHHHHHTTTSPP-SHHHHHHHHH-

InterPro domains:
  IPR004184 Pyruvate form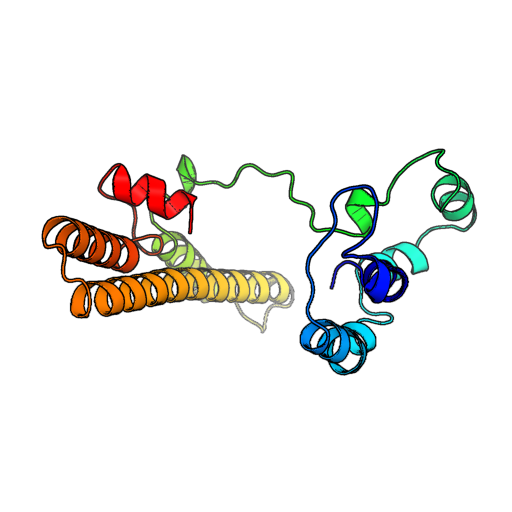ate lyase domain [PF02901] (2-183)
  IPR004184 Pyruvate formate lyase domain [PS51554] (1-185)
  IPR051215 Glycyl Radical Enzyme [PTHR43641] (1-184)